Protein AF-A0A7C0WHV1-F1 (afdb_monomer)

Sequence (191 aa):
MVAGRAFPVQGGYAPAARPLSAQSLGLALTWLTLASSSVVFAEPAPYDALMIGLIALLPLLGLVTFSKGLILFLAAWLVIGATGLIAAGRSGMLDVSVRHTAITIFLSISAVLVAAFVRKNPERHTRIIVSGLLFASLLAVLTGAAGYFDMVPGANELFTKYGRMRGTFKDPNVFGPFIVPALLYCVHSMA

Foldseek 3Di:
DDDDDDDDPPPDPPPPPDPCDLVNVLLVLLLVLLLQVLQAPDPPGPNLVSLVVSLPRCVVVVLFAADPVLVVQLVVLVVVLVVQLVVLVVPVCNPVSNVVSVVSNSVSSSVSSLVRNCVSPVPVSVCSNLVSLLNNLVQQVVLLVCLLVVVDPCSVVCQHDPSAGNRSHPDNVCSVVSNVSNVVVVVVVVD

Solvent-accessible surface area (backbone atoms only — not comparable to full-atom values): 10331 Å² total; per-residue (Å²): 141,80,85,81,79,79,78,81,80,77,76,80,84,72,79,75,84,73,77,87,44,73,54,56,49,52,52,50,50,50,27,48,27,38,36,34,60,37,51,34,85,55,87,82,25,64,25,54,59,42,46,57,50,44,68,59,46,36,61,76,60,62,50,42,42,86,48,74,68,50,52,51,54,46,50,52,48,50,50,53,33,53,52,43,50,60,49,18,79,72,61,88,45,49,71,63,39,44,51,52,33,51,52,52,45,53,52,45,52,49,52,42,48,53,50,16,28,26,66,57,40,52,69,66,43,44,51,39,50,51,54,13,38,37,51,12,34,49,52,28,50,53,42,11,47,36,7,65,70,50,74,44,96,66,27,33,76,66,10,30,53,96,95,32,52,13,10,43,38,85,42,39,81,56,41,60,68,63,36,46,66,39,52,53,48,53,56,59,73,75,108

Mean predicted aligned error: 7.65 Å

Nearest PDB structures (foldseek):
  3fey-assembly1_A  TM=1.690E-01  e=5.749E+00  Homo sapiens
  4cqo-assembly2_A  TM=1.908E-01  e=9.773E+00  Homo sapiens

Secondary structure (DSSP, 8-state):
---------PPP---------HHHHHHHHHHHHHHTTT--SSSS-HHHHHHHHHHHHHHHTT-----HHHHHHHHHHHHHHHHHHHHHTTSS-HHHHHHHHHHHHHHHHHHHHHHHHHHHSHHHHHHHHHHHHHHHHHHHHHHHHHHHTT-STTHHHHHEETTEE-TTSS-HHHHHHHHHHHHHHHHHHH-

pLDDT: mean 89.52, std 12.62, range [45.69, 98.44]

Structure (mmCIF, N/CA/C/O backbone):
data_AF-A0A7C0WHV1-F1
#
_entry.id   AF-A0A7C0WHV1-F1
#
loop_
_atom_site.group_PDB
_atom_site.id
_atom_site.type_symbol
_atom_site.label_atom_id
_atom_site.label_alt_id
_atom_site.label_comp_id
_atom_site.label_asym_id
_atom_site.label_entity_id
_atom_site.label_seq_id
_atom_site.pdbx_PDB_ins_code
_atom_site.Cartn_x
_atom_site.Cartn_y
_atom_site.Cartn_z
_atom_site.occupancy
_atom_site.B_iso_or_equiv
_atom_site.auth_seq_id
_atom_site.auth_comp_id
_atom_site.auth_asym_id
_atom_site.auth_atom_id
_atom_site.pdbx_PDB_model_num
ATOM 1 N N . MET A 1 1 ? -69.569 -17.137 -14.339 1.00 45.97 1 MET A N 1
ATOM 2 C CA . MET A 1 1 ? -69.053 -15.752 -14.302 1.00 45.97 1 MET A CA 1
ATOM 3 C C . MET A 1 1 ? -68.126 -15.649 -13.092 1.00 45.97 1 MET A C 1
ATOM 5 O O . MET A 1 1 ? -68.608 -15.494 -11.982 1.00 45.97 1 MET A O 1
ATOM 9 N N . VAL A 1 2 ? -66.822 -15.886 -13.272 1.00 45.78 2 VAL A N 1
ATOM 10 C CA . VAL A 1 2 ? -65.816 -15.796 -12.195 1.00 45.78 2 VAL A CA 1
ATOM 11 C C . VAL A 1 2 ? -64.880 -14.656 -12.572 1.00 45.78 2 VAL A C 1
ATOM 13 O O . VAL A 1 2 ? -64.218 -14.714 -13.604 1.00 45.78 2 VAL A O 1
ATOM 16 N N . ALA A 1 3 ? -64.918 -13.584 -11.784 1.00 49.50 3 ALA A N 1
ATOM 17 C CA .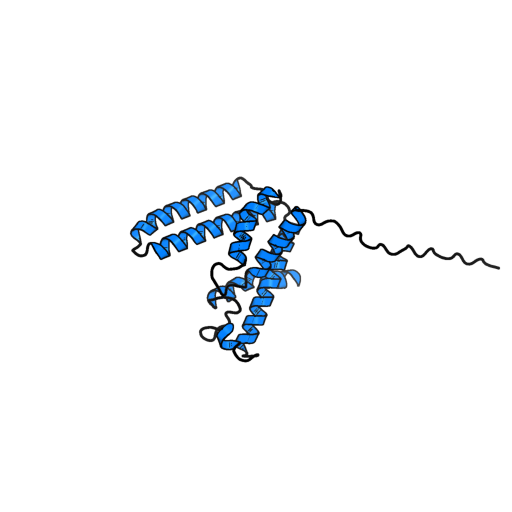 ALA A 1 3 ? -64.156 -12.367 -12.014 1.00 49.50 3 ALA A CA 1
ATOM 18 C C . ALA A 1 3 ? -62.656 -12.620 -11.788 1.00 49.50 3 ALA A C 1
ATOM 20 O O . ALA A 1 3 ? -62.244 -13.030 -10.702 1.00 49.50 3 ALA A O 1
ATOM 21 N N . GLY A 1 4 ? -61.845 -12.373 -12.818 1.00 45.69 4 GLY A N 1
ATOM 22 C CA . GLY A 1 4 ? -60.390 -12.432 -12.733 1.00 45.69 4 GLY A CA 1
ATOM 23 C C . GLY A 1 4 ? -59.854 -11.325 -11.828 1.00 45.69 4 GLY A C 1
ATOM 24 O O . GLY A 1 4 ? -60.035 -10.141 -12.109 1.00 45.69 4 GLY A O 1
ATOM 25 N N . ARG A 1 5 ? -59.182 -11.702 -10.737 1.00 55.84 5 ARG A N 1
ATOM 26 C CA . ARG A 1 5 ? -58.365 -10.772 -9.952 1.00 55.84 5 ARG A CA 1
ATOM 27 C C . ARG A 1 5 ? -57.040 -10.568 -10.680 1.00 55.84 5 ARG A C 1
ATOM 29 O O . ARG A 1 5 ? -56.215 -11.475 -10.725 1.00 55.84 5 ARG A O 1
ATOM 36 N N . ALA A 1 6 ? -56.852 -9.381 -11.248 1.00 58.97 6 ALA A N 1
ATOM 37 C CA . ALA A 1 6 ? -55.555 -8.942 -11.735 1.00 58.97 6 ALA A CA 1
ATOM 38 C C . ALA A 1 6 ? -54.599 -8.784 -10.542 1.00 58.97 6 ALA A C 1
ATOM 40 O O . ALA A 1 6 ? -54.890 -8.051 -9.595 1.00 58.97 6 ALA A O 1
ATOM 41 N N . PHE A 1 7 ? -53.472 -9.492 -10.576 1.00 52.00 7 PHE A N 1
ATOM 42 C CA . PHE A 1 7 ? -52.374 -9.276 -9.640 1.00 52.00 7 PHE A CA 1
ATOM 43 C C . PHE A 1 7 ? -51.716 -7.925 -9.957 1.00 52.00 7 PHE A C 1
ATOM 45 O O . PHE A 1 7 ? -51.363 -7.693 -11.116 1.00 52.00 7 PHE A O 1
ATOM 52 N N . PRO A 1 8 ? -51.534 -7.022 -8.978 1.00 54.06 8 PRO A N 1
ATOM 53 C CA . PRO A 1 8 ? -50.817 -5.783 -9.222 1.00 54.06 8 PRO A CA 1
ATOM 54 C C . PRO A 1 8 ? -49.338 -6.107 -9.451 1.00 54.06 8 PRO A C 1
ATOM 56 O O . PRO A 1 8 ? -48.652 -6.607 -8.560 1.00 54.06 8 PRO A O 1
ATOM 59 N N . VAL A 1 9 ? -48.848 -5.825 -10.657 1.00 58.88 9 VAL A N 1
ATOM 60 C CA . VAL A 1 9 ? -47.414 -5.806 -10.958 1.00 58.88 9 VAL A CA 1
ATOM 61 C C . VAL A 1 9 ? -46.815 -4.668 -10.134 1.00 58.88 9 VAL A C 1
ATOM 63 O O . VAL A 1 9 ? -47.040 -3.496 -10.432 1.00 58.88 9 VAL A O 1
ATOM 66 N N . GLN A 1 10 ? -46.113 -5.005 -9.048 1.00 54.41 10 GLN A N 1
ATOM 67 C CA . GLN A 1 10 ? -45.370 -4.020 -8.267 1.00 54.41 10 GLN A CA 1
ATOM 68 C C . GLN A 1 10 ? -44.331 -3.363 -9.180 1.00 54.41 10 GLN A C 1
ATOM 70 O O . GLN A 1 10 ? -43.495 -4.043 -9.775 1.00 54.41 10 GLN A O 1
ATOM 75 N N . GLY A 1 11 ? -44.438 -2.039 -9.317 1.00 54.00 11 GLY A N 1
ATOM 76 C CA . GLY A 1 11 ? -43.525 -1.223 -10.105 1.00 54.00 11 GLY A CA 1
ATOM 77 C C . GLY A 1 11 ? -42.075 -1.482 -9.708 1.00 54.00 11 GLY A C 1
ATOM 78 O O . GLY A 1 11 ? -41.758 -1.614 -8.525 1.00 54.00 11 GLY A O 1
ATOM 79 N N . GLY A 1 12 ? -41.212 -1.587 -10.719 1.00 50.38 12 GLY A N 1
ATOM 80 C CA . GLY A 1 12 ? -39.795 -1.870 -10.550 1.00 50.38 12 GLY A CA 1
ATOM 81 C C . GLY A 1 12 ? -39.156 -0.940 -9.524 1.00 50.38 12 GLY A C 1
ATOM 82 O O . GLY A 1 12 ? -39.252 0.283 -9.621 1.00 50.38 12 GLY A O 1
ATOM 83 N N . TYR A 1 13 ? -38.488 -1.538 -8.541 1.00 56.50 13 TYR A N 1
ATOM 84 C CA . TYR A 1 13 ? -37.637 -0.829 -7.598 1.00 56.50 13 TYR A CA 1
ATOM 85 C C . TYR A 1 13 ? -36.4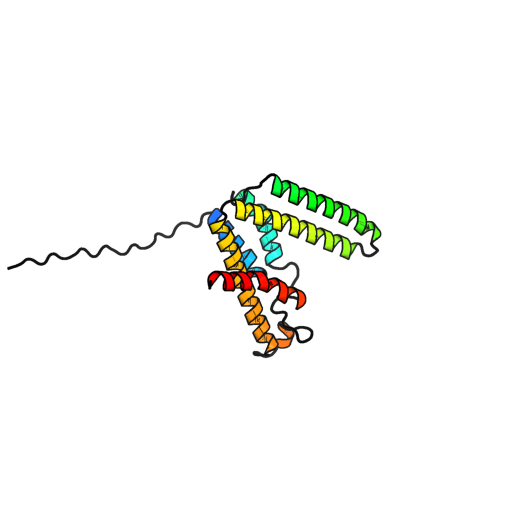28 -0.298 -8.380 1.00 56.50 13 TYR A C 1
ATOM 87 O O . TYR A 1 13 ? -35.423 -0.988 -8.532 1.00 56.50 13 TYR A O 1
ATOM 95 N N . ALA A 1 14 ? -36.530 0.904 -8.951 1.00 55.69 14 ALA A N 1
ATOM 96 C CA . ALA A 1 14 ? -35.363 1.592 -9.484 1.00 55.69 14 ALA A CA 1
ATOM 97 C C . ALA A 1 14 ? -34.460 1.932 -8.283 1.00 55.69 14 ALA A C 1
ATOM 99 O O . ALA A 1 14 ? -34.900 2.673 -7.397 1.00 55.69 14 ALA A O 1
ATOM 100 N N . PRO A 1 15 ? -33.239 1.376 -8.175 1.00 54.84 15 PRO A N 1
ATOM 101 C CA . PRO A 1 15 ? -32.367 1.691 -7.056 1.00 54.84 15 PRO A CA 1
ATOM 102 C C . PRO A 1 15 ? -32.042 3.184 -7.107 1.00 54.84 15 PRO A C 1
ATOM 104 O O . PRO A 1 15 ? -31.405 3.662 -8.044 1.00 54.84 15 PRO A O 1
ATOM 107 N N . ALA A 1 16 ? -32.506 3.932 -6.105 1.00 58.16 16 ALA A N 1
ATOM 108 C CA . ALA A 1 16 ? -32.175 5.340 -5.971 1.00 58.16 16 ALA A CA 1
ATOM 109 C C . ALA A 1 16 ? -30.649 5.484 -5.894 1.00 58.16 16 ALA A C 1
ATOM 111 O O . ALA A 1 16 ? -30.003 4.871 -5.037 1.00 58.16 16 ALA A O 1
ATOM 112 N N . ALA A 1 17 ? -30.070 6.277 -6.798 1.00 58.69 17 ALA A N 1
ATOM 113 C CA . ALA A 1 17 ? -28.647 6.578 -6.790 1.00 58.69 17 ALA A CA 1
ATOM 114 C C . ALA A 1 17 ? -28.289 7.225 -5.443 1.00 58.69 17 ALA A C 1
ATOM 116 O O . ALA A 1 17 ? -28.694 8.350 -5.149 1.00 58.69 17 ALA A O 1
ATOM 117 N N . ARG A 1 18 ? -27.566 6.495 -4.584 1.00 61.47 18 ARG A N 1
ATOM 118 C CA . ARG A 1 18 ? -27.058 7.060 -3.330 1.00 61.47 18 ARG A CA 1
ATOM 119 C C . ARG A 1 18 ? -25.984 8.096 -3.672 1.00 61.47 18 ARG A C 1
ATOM 121 O O . ARG A 1 18 ? -25.078 7.762 -4.437 1.00 61.47 18 ARG A O 1
ATOM 128 N N . PRO A 1 19 ? -26.040 9.316 -3.110 1.00 65.31 19 PRO A N 1
ATOM 129 C CA . PRO A 1 19 ? -24.987 10.298 -3.324 1.00 65.31 19 PRO A CA 1
ATOM 130 C C . PRO A 1 19 ? -23.644 9.741 -2.835 1.00 65.31 19 PRO A C 1
ATOM 132 O O . PRO A 1 19 ? -23.581 9.060 -1.806 1.00 65.31 19 PRO A O 1
ATOM 135 N N . LEU A 1 20 ? -22.572 10.023 -3.582 1.00 74.62 20 LEU A N 1
ATOM 136 C CA . LEU A 1 20 ? -21.209 9.650 -3.205 1.00 74.62 20 LEU A CA 1
ATOM 137 C C . LEU A 1 20 ? -20.851 10.349 -1.888 1.00 74.62 20 LEU A C 1
ATOM 139 O O . LEU A 1 20 ? -20.641 11.558 -1.845 1.00 74.62 20 LEU A O 1
ATOM 143 N N . SER A 1 21 ? -20.794 9.591 -0.794 1.00 89.81 21 SER A N 1
ATOM 144 C CA . SER A 1 21 ? -20.310 10.109 0.485 1.00 89.81 21 SER A CA 1
ATOM 145 C C . SER A 1 21 ? -18.784 10.203 0.473 1.00 89.81 21 SER A C 1
ATOM 147 O O . SER A 1 21 ? -18.115 9.389 -0.169 1.00 89.81 21 SER A O 1
ATOM 149 N N . ALA A 1 22 ? -18.208 11.134 1.236 1.00 90.62 22 ALA A N 1
ATOM 150 C CA . ALA A 1 22 ? -16.752 11.254 1.365 1.00 90.62 22 ALA A CA 1
ATOM 151 C C . ALA A 1 22 ? -16.093 9.926 1.799 1.00 90.62 22 ALA A C 1
ATOM 153 O O . ALA A 1 22 ? -15.035 9.551 1.302 1.00 90.62 22 ALA A O 1
ATOM 154 N N . GLN A 1 23 ? -16.776 9.150 2.647 1.00 91.75 23 GLN A N 1
ATOM 155 C CA . GLN A 1 23 ? -16.348 7.803 3.026 1.00 91.75 23 GLN A CA 1
ATOM 156 C C . GLN A 1 23 ? -16.364 6.826 1.846 1.00 91.75 23 GLN A C 1
ATOM 158 O O . GLN A 1 23 ? -15.423 6.056 1.691 1.00 91.75 23 GLN A O 1
ATOM 163 N N . SER A 1 24 ? -17.396 6.851 0.995 1.00 92.56 24 SER A N 1
ATOM 164 C CA . SER A 1 24 ? -17.443 5.998 -0.201 1.00 92.56 24 SER A CA 1
ATOM 165 C C . SER A 1 24 ? -16.297 6.298 -1.168 1.00 92.56 24 SER A C 1
ATOM 167 O O . SER A 1 24 ? -15.701 5.367 -1.706 1.00 92.56 24 SER A O 1
ATOM 169 N N . LEU A 1 25 ? -15.920 7.573 -1.296 1.00 94.50 25 LEU A N 1
ATOM 170 C CA . LEU A 1 25 ? -14.759 7.996 -2.071 1.00 94.50 25 LEU A CA 1
ATOM 171 C C . LEU A 1 25 ? -13.450 7.512 -1.433 1.00 94.50 25 LEU A C 1
ATOM 173 O O . LEU A 1 25 ? -12.602 6.979 -2.138 1.00 94.50 25 LEU A O 1
ATOM 177 N N . GLY A 1 26 ? -13.309 7.588 -0.105 1.00 94.94 26 GLY A N 1
ATOM 178 C CA . GLY A 1 26 ? -12.158 7.016 0.606 1.00 94.94 26 GLY A CA 1
ATOM 179 C C . GLY A 1 26 ? -12.007 5.503 0.396 1.00 94.94 26 GLY A C 1
ATOM 180 O O . GLY A 1 26 ? -10.897 5.011 0.192 1.00 94.94 26 GLY A O 1
ATOM 181 N N . LEU A 1 27 ? -13.116 4.758 0.371 1.00 96.69 27 LEU A N 1
ATOM 182 C CA . LEU A 1 27 ? -13.114 3.321 0.072 1.00 96.69 27 LEU A CA 1
ATOM 183 C C . LEU A 1 27 ? -12.753 3.032 -1.392 1.00 96.69 27 LEU A C 1
ATOM 185 O O . LEU A 1 27 ? -11.980 2.113 -1.655 1.00 96.69 27 LEU A O 1
ATOM 189 N N . ALA A 1 28 ? -13.281 3.820 -2.332 1.00 96.31 28 ALA A N 1
ATOM 190 C CA . ALA A 1 28 ? -12.970 3.692 -3.754 1.00 96.31 28 ALA A CA 1
ATOM 191 C C . ALA A 1 28 ? -11.497 4.014 -4.046 1.00 96.31 28 ALA A C 1
ATOM 193 O O . ALA A 1 28 ? -10.841 3.267 -4.766 1.00 96.31 28 ALA A O 1
ATOM 194 N N . LEU A 1 29 ? -10.956 5.070 -3.433 1.00 96.81 29 LEU A N 1
ATOM 195 C CA . LEU A 1 29 ? -9.534 5.402 -3.515 1.00 96.81 29 LEU A CA 1
ATOM 196 C C . LEU A 1 29 ? -8.672 4.306 -2.898 1.00 96.81 29 LEU A C 1
ATOM 198 O O . LEU A 1 29 ? -7.665 3.946 -3.487 1.00 96.81 29 LEU A O 1
ATOM 202 N N . THR A 1 30 ? -9.091 3.724 -1.770 1.00 97.38 30 THR A N 1
ATOM 203 C CA . THR A 1 30 ? -8.396 2.568 -1.185 1.00 97.38 30 THR A CA 1
ATOM 204 C C . THR A 1 30 ? -8.330 1.417 -2.179 1.00 97.38 30 THR A C 1
ATOM 206 O O . THR A 1 30 ? -7.248 0.911 -2.458 1.00 97.38 30 THR A O 1
ATOM 209 N N . TRP A 1 31 ? -9.466 1.042 -2.770 1.00 97.94 31 TRP A N 1
ATOM 210 C CA . TRP A 1 31 ? -9.497 0.010 -3.803 1.00 97.94 31 TRP A CA 1
ATOM 211 C C . TRP A 1 31 ? -8.569 0.346 -4.977 1.00 97.94 31 TRP A C 1
ATOM 213 O O . TRP A 1 31 ? -7.774 -0.501 -5.372 1.00 97.94 31 TRP A O 1
ATOM 223 N N . LEU A 1 32 ? -8.621 1.581 -5.486 1.00 97.38 32 LEU A N 1
ATOM 224 C CA . LEU A 1 32 ? -7.794 2.044 -6.602 1.00 97.38 32 LEU A CA 1
ATOM 225 C C . LEU A 1 32 ? -6.297 1.977 -6.275 1.00 97.38 32 LEU A C 1
ATOM 227 O O . LEU A 1 32 ? -5.516 1.510 -7.102 1.00 97.38 32 LEU A O 1
ATOM 231 N N . THR A 1 33 ? -5.898 2.375 -5.064 1.00 97.00 33 THR A N 1
ATOM 232 C CA . THR A 1 33 ? -4.516 2.247 -4.588 1.00 97.00 33 THR A CA 1
ATOM 233 C C . THR A 1 33 ? -4.056 0.801 -4.684 1.00 97.00 33 THR A C 1
ATOM 235 O O . THR A 1 33 ? -3.045 0.529 -5.328 1.00 97.00 33 THR A O 1
ATOM 238 N N . LEU A 1 34 ? -4.821 -0.145 -4.130 1.00 96.56 34 LEU A N 1
ATOM 239 C CA . LEU A 1 34 ? -4.464 -1.564 -4.184 1.00 96.56 34 LEU A CA 1
ATOM 240 C C . LEU A 1 34 ? -4.517 -2.123 -5.613 1.00 96.56 34 LEU A C 1
ATOM 242 O O . LEU A 1 34 ? -3.630 -2.883 -5.989 1.00 96.56 34 LEU A O 1
ATOM 246 N N . ALA A 1 35 ? -5.486 -1.713 -6.431 1.00 95.81 35 ALA A N 1
ATOM 247 C CA . ALA A 1 35 ? -5.608 -2.128 -7.829 1.00 95.81 35 ALA A CA 1
ATOM 248 C C . ALA A 1 35 ? -4.421 -1.657 -8.690 1.00 95.81 35 ALA A C 1
ATOM 250 O O . ALA A 1 35 ? -4.010 -2.349 -9.618 1.00 95.81 35 ALA A O 1
ATOM 251 N N . SER A 1 36 ? -3.842 -0.500 -8.357 1.00 95.12 36 SER A N 1
ATOM 252 C CA . SER A 1 36 ? -2.671 0.068 -9.035 1.00 95.12 36 SER A CA 1
ATOM 253 C C . SER A 1 36 ? -1.325 -0.495 -8.558 1.00 95.12 36 SER A C 1
ATOM 255 O O . SER A 1 36 ? -0.295 -0.183 -9.152 1.00 95.12 36 SER A O 1
ATOM 257 N N . SER A 1 37 ? -1.313 -1.336 -7.514 1.00 92.81 37 SER A N 1
ATOM 258 C CA . SER A 1 37 ? -0.082 -1.817 -6.860 1.00 92.81 37 SER A CA 1
ATOM 259 C C . SER A 1 37 ? 0.829 -2.675 -7.740 1.00 92.81 37 SER A C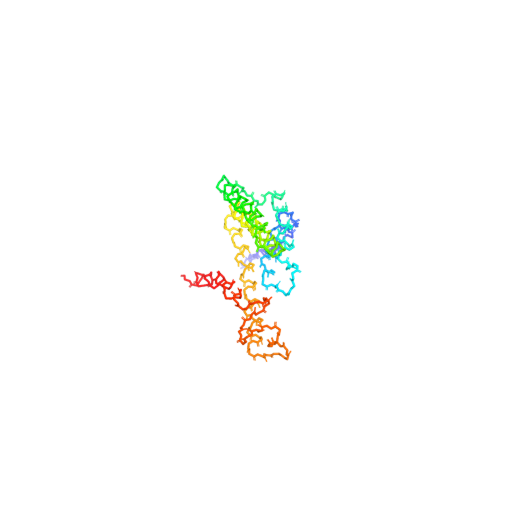 1
ATOM 261 O O . SER A 1 37 ? 2.011 -2.811 -7.434 1.00 92.81 37 SER A O 1
ATOM 263 N N . SER A 1 38 ? 0.320 -3.215 -8.851 1.00 90.62 38 SER A N 1
ATOM 264 C CA . SER A 1 38 ? 1.144 -3.936 -9.821 1.00 90.62 38 SER A CA 1
ATOM 265 C C . SER A 1 38 ? 1.850 -3.028 -10.827 1.00 90.62 38 SER A C 1
ATOM 267 O O . SER A 1 38 ? 2.817 -3.458 -11.451 1.00 90.62 38 SER A O 1
ATOM 269 N N . VAL A 1 39 ? 1.418 -1.777 -10.999 1.00 89.12 39 VAL A N 1
ATOM 270 C CA . VAL A 1 39 ? 1.931 -0.873 -12.039 1.00 89.12 39 VAL A CA 1
ATOM 271 C C . VAL A 1 39 ? 3.175 -0.137 -11.535 1.00 89.12 39 VAL A C 1
ATOM 273 O O . VAL A 1 39 ? 3.087 0.969 -11.013 1.00 89.12 39 VAL A O 1
ATOM 276 N N . VAL A 1 40 ? 4.355 -0.740 -11.701 1.00 85.88 40 VAL A N 1
ATOM 277 C CA . VAL A 1 40 ? 5.632 -0.225 -11.168 1.00 85.88 40 VAL A CA 1
ATOM 278 C C . VAL A 1 40 ? 6.661 -0.076 -12.295 1.00 85.88 40 VAL A C 1
ATOM 280 O O . VAL A 1 40 ? 7.732 -0.679 -12.280 1.00 85.88 40 VAL A O 1
ATOM 283 N N . PHE A 1 41 ? 6.341 0.731 -13.309 1.00 75.19 41 PHE A N 1
ATOM 284 C CA . PHE A 1 41 ? 7.275 1.044 -14.402 1.00 75.19 41 PHE A CA 1
ATOM 285 C C . PHE A 1 41 ? 8.222 2.200 -14.061 1.00 75.19 41 PHE A C 1
ATOM 287 O O . PHE A 1 41 ? 9.414 2.139 -14.360 1.00 75.19 41 PHE A O 1
ATOM 294 N N . ALA A 1 42 ? 7.699 3.229 -13.396 1.00 72.88 42 ALA A N 1
ATOM 295 C CA . ALA A 1 42 ? 8.423 4.425 -12.987 1.00 72.88 42 ALA A CA 1
ATOM 296 C C . ALA A 1 42 ? 8.277 4.640 -11.475 1.00 72.88 42 ALA A C 1
ATOM 298 O O . ALA A 1 42 ? 7.295 4.207 -10.878 1.00 72.88 42 ALA A O 1
ATOM 299 N N . GLU A 1 43 ? 9.278 5.275 -10.866 1.00 76.44 43 GLU A N 1
ATOM 300 C CA . GLU A 1 43 ? 9.227 5.699 -9.463 1.00 76.44 43 GLU A CA 1
ATOM 301 C C . GLU A 1 43 ? 9.053 7.224 -9.404 1.00 76.44 43 GLU A C 1
ATOM 303 O O . GLU A 1 43 ? 9.780 7.921 -10.118 1.00 76.44 43 GLU A O 1
ATOM 308 N N . PRO A 1 44 ? 8.136 7.748 -8.568 1.00 76.94 44 PRO A N 1
ATOM 309 C CA . PRO A 1 44 ? 7.225 7.017 -7.675 1.00 76.94 44 PRO A CA 1
ATOM 310 C C . PRO A 1 44 ? 6.102 6.294 -8.438 1.00 76.94 44 PRO A C 1
ATOM 312 O O . PRO A 1 44 ? 5.590 6.805 -9.437 1.00 76.94 44 PRO A O 1
ATOM 315 N N . ALA A 1 45 ? 5.720 5.102 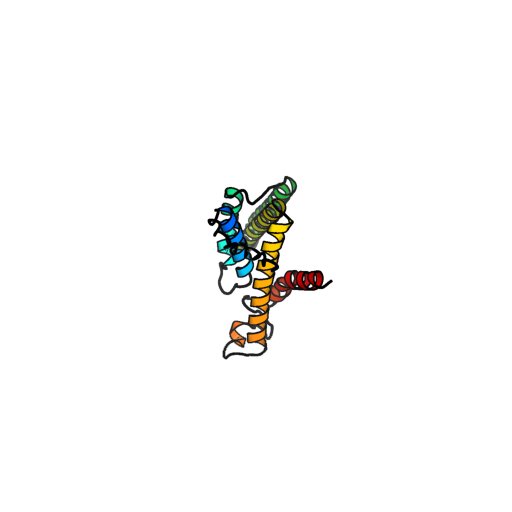-7.974 1.00 87.19 45 ALA A N 1
ATOM 316 C CA . ALA A 1 45 ? 4.639 4.346 -8.595 1.00 87.19 45 ALA A CA 1
ATOM 317 C C . ALA A 1 45 ? 3.280 5.011 -8.297 1.00 87.19 45 ALA A C 1
ATOM 319 O O . ALA A 1 45 ? 3.137 5.693 -7.275 1.00 87.19 45 ALA A O 1
ATOM 320 N N . PRO A 1 46 ? 2.239 4.782 -9.122 1.00 91.38 46 PRO A N 1
ATOM 321 C CA . PRO A 1 46 ? 0.886 5.264 -8.837 1.00 91.38 46 PRO A CA 1
ATOM 322 C C . PRO A 1 46 ? 0.402 4.867 -7.435 1.00 91.38 46 PRO A C 1
ATOM 324 O O . PRO A 1 46 ? -0.192 5.679 -6.727 1.00 91.38 46 PRO A O 1
ATOM 327 N N . TYR A 1 47 ? 0.735 3.645 -7.009 1.00 92.81 47 TYR A N 1
ATOM 328 C CA . TYR A 1 47 ? 0.468 3.148 -5.663 1.00 92.81 47 TYR A CA 1
ATOM 329 C C . TYR A 1 47 ? 1.075 4.032 -4.567 1.00 92.81 47 TYR A C 1
ATOM 331 O O . TYR A 1 47 ? 0.385 4.337 -3.596 1.00 92.81 47 TYR A O 1
ATOM 339 N N . ASP A 1 48 ? 2.324 4.480 -4.722 1.00 92.44 48 ASP A N 1
ATOM 340 C CA . ASP A 1 48 ? 3.021 5.263 -3.696 1.00 92.44 48 ASP A CA 1
ATOM 341 C C . ASP A 1 48 ? 2.334 6.616 -3.488 1.00 92.44 48 ASP A C 1
ATOM 343 O O . ASP A 1 48 ? 2.015 6.996 -2.361 1.00 92.44 48 ASP A O 1
ATOM 347 N N . ALA A 1 49 ? 2.036 7.316 -4.588 1.00 92.69 49 ALA A N 1
ATOM 348 C CA . ALA A 1 49 ? 1.361 8.610 -4.550 1.00 92.69 49 ALA A CA 1
ATOM 349 C C . ALA A 1 49 ? -0.038 8.503 -3.924 1.00 92.69 49 ALA A C 1
ATOM 351 O O . ALA A 1 49 ? -0.407 9.304 -3.059 1.00 92.69 49 ALA A O 1
ATOM 352 N N . LEU A 1 50 ? -0.808 7.485 -4.321 1.00 95.56 50 LEU A N 1
ATOM 353 C CA . LEU A 1 50 ? -2.137 7.260 -3.766 1.00 95.56 50 LEU A CA 1
ATOM 354 C C . LEU A 1 50 ? -2.074 6.860 -2.286 1.00 95.56 50 LEU A C 1
ATOM 356 O O . LEU A 1 50 ? -2.877 7.350 -1.494 1.00 95.56 50 LEU A O 1
ATOM 360 N N . MET A 1 51 ? -1.120 6.017 -1.885 1.00 96.62 51 MET A N 1
ATOM 361 C CA . MET A 1 51 ? -0.948 5.604 -0.491 1.00 96.62 51 MET A CA 1
ATOM 362 C C . MET A 1 51 ? -0.575 6.788 0.408 1.00 96.62 51 MET A C 1
ATOM 364 O O . MET A 1 51 ? -1.156 6.929 1.482 1.00 96.62 51 MET A O 1
ATOM 368 N N . ILE A 1 52 ? 0.307 7.690 -0.041 1.00 95.69 52 ILE A N 1
ATOM 369 C CA . ILE A 1 52 ? 0.598 8.946 0.676 1.00 95.69 52 ILE A CA 1
ATOM 370 C C . ILE A 1 52 ? -0.689 9.753 0.892 1.00 95.69 52 ILE A C 1
ATOM 372 O O . ILE A 1 52 ? -0.953 10.213 2.005 1.00 95.69 52 ILE A O 1
ATOM 376 N N . GLY A 1 53 ? -1.530 9.867 -0.140 1.00 96.06 53 GLY A N 1
ATOM 377 C CA . GLY A 1 53 ? -2.844 10.499 -0.022 1.00 96.06 53 GLY A CA 1
ATOM 378 C C . GLY A 1 53 ? -3.745 9.809 1.009 1.00 96.06 53 GLY A C 1
ATOM 379 O O . GLY A 1 53 ? -4.363 10.478 1.838 1.00 96.06 53 GLY A O 1
ATOM 380 N N . LEU A 1 54 ? -3.789 8.473 1.014 1.00 97.31 54 LEU A N 1
ATOM 381 C CA . LEU A 1 54 ? -4.593 7.694 1.962 1.00 97.31 54 LEU A CA 1
ATOM 382 C C . LEU A 1 54 ? -4.116 7.814 3.412 1.00 97.31 54 LEU A C 1
ATOM 384 O O . LEU A 1 54 ? -4.963 7.814 4.310 1.00 97.31 54 LEU A O 1
ATOM 388 N N . ILE A 1 55 ? -2.804 7.942 3.648 1.00 97.25 55 ILE A N 1
ATOM 389 C CA . ILE A 1 55 ? -2.232 8.148 4.989 1.00 97.25 55 ILE A CA 1
ATOM 390 C C . ILE A 1 55 ? -2.858 9.379 5.652 1.00 97.25 55 ILE A C 1
ATOM 392 O O . ILE A 1 55 ? -3.201 9.324 6.832 1.00 97.25 55 ILE A O 1
ATOM 396 N N . ALA A 1 56 ? -3.067 10.460 4.897 1.00 95.44 56 ALA A N 1
ATOM 397 C CA . ALA A 1 56 ? -3.758 11.646 5.393 1.00 95.44 56 ALA A CA 1
ATOM 398 C C . ALA A 1 56 ? -5.288 11.485 5.364 1.00 95.44 56 ALA A C 1
ATOM 400 O O . ALA A 1 56 ? -5.975 11.825 6.326 1.00 95.44 56 ALA A O 1
ATOM 401 N N . LEU A 1 57 ? -5.839 10.955 4.270 1.00 96.69 57 LEU A N 1
ATOM 402 C CA . LEU A 1 57 ? -7.276 10.982 4.003 1.00 96.69 57 LEU A CA 1
ATOM 403 C C . LEU A 1 57 ? -8.085 10.029 4.896 1.00 96.69 57 LEU A C 1
ATOM 405 O O . LEU A 1 57 ? -9.128 10.418 5.421 1.00 96.69 57 LEU A O 1
ATOM 409 N N . LEU A 1 58 ? -7.651 8.778 5.077 1.00 97.12 58 LEU A N 1
ATOM 410 C CA . LEU A 1 58 ? -8.461 7.774 5.781 1.00 97.12 58 LEU A CA 1
ATOM 411 C C . LEU A 1 58 ? -8.697 8.102 7.270 1.00 97.12 58 LEU A C 1
ATOM 413 O O . LEU A 1 58 ? -9.830 7.903 7.729 1.00 97.12 58 LEU A O 1
ATOM 417 N N . PRO A 1 59 ? -7.711 8.632 8.027 1.00 96.62 59 PRO A N 1
ATOM 418 C CA . PRO A 1 59 ? -7.949 9.162 9.368 1.00 96.62 59 PRO A CA 1
ATOM 419 C C . PRO A 1 59 ? -8.968 10.301 9.399 1.00 96.62 59 PRO A C 1
ATOM 421 O O . PRO A 1 59 ? -9.881 10.266 10.224 1.00 96.62 59 PRO A O 1
ATOM 424 N N . LEU A 1 60 ? -8.867 11.260 8.473 1.00 96.25 60 LEU A N 1
ATOM 425 C CA . LEU A 1 60 ? -9.776 12.41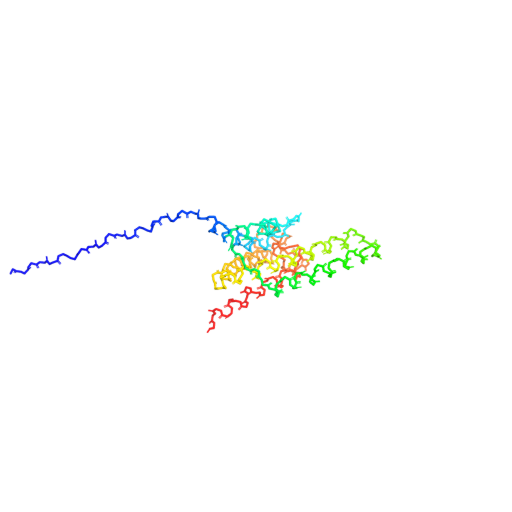1 8.395 1.00 96.25 60 LEU A CA 1
ATOM 426 C C . LEU A 1 60 ? -11.222 11.992 8.099 1.00 96.25 60 LEU A C 1
ATOM 428 O O . LEU A 1 60 ? -12.164 12.577 8.626 1.00 96.25 60 LEU A O 1
ATOM 432 N N . LEU A 1 61 ? -11.408 10.940 7.299 1.00 95.31 61 LEU A N 1
ATOM 433 C CA . LEU A 1 61 ? -12.725 10.377 6.988 1.00 95.31 61 LEU A CA 1
ATOM 434 C C . LEU A 1 61 ? -13.286 9.460 8.092 1.00 95.31 61 LEU A C 1
ATOM 436 O O . LEU A 1 61 ? -14.400 8.944 7.954 1.00 95.31 61 LEU A O 1
ATOM 440 N N . GLY A 1 62 ? -12.528 9.214 9.167 1.00 95.12 62 GLY A N 1
ATOM 441 C CA . GLY A 1 62 ? -12.917 8.310 10.253 1.00 95.12 62 GLY A CA 1
ATOM 442 C C . GLY A 1 62 ? -12.956 6.830 9.848 1.00 95.12 62 GLY A C 1
ATOM 443 O O . GLY A 1 62 ? -13.622 6.027 10.512 1.00 95.12 62 GLY A O 1
ATOM 444 N N . LEU A 1 63 ? -12.257 6.463 8.766 1.00 96.25 63 LEU A N 1
ATOM 445 C CA . LEU A 1 63 ? -12.227 5.109 8.194 1.00 96.25 63 LEU A CA 1
ATOM 446 C C . LEU A 1 63 ? -11.188 4.189 8.848 1.00 96.25 63 LEU A C 1
ATOM 448 O O . LEU A 1 63 ? -11.095 3.018 8.489 1.00 96.25 63 LEU A O 1
ATOM 452 N N . VAL A 1 64 ? -10.436 4.687 9.828 1.00 97.56 64 VAL A N 1
ATOM 453 C CA . VAL A 1 64 ? -9.418 3.923 10.558 1.00 97.56 64 VAL A CA 1
ATOM 454 C C . VAL A 1 64 ? -9.701 3.926 12.054 1.00 97.56 64 VAL A C 1
ATOM 456 O O . VAL A 1 64 ? -10.391 4.795 12.590 1.00 97.56 64 VAL A O 1
ATOM 459 N N . THR A 1 65 ? -9.182 2.930 12.760 1.00 97.44 65 THR A N 1
ATOM 460 C CA . THR A 1 65 ? -9.185 2.896 14.224 1.00 97.44 65 THR A CA 1
ATOM 461 C C . THR A 1 65 ? -7.832 2.415 14.709 1.00 97.44 65 THR A C 1
ATOM 463 O O . THR A 1 65 ? -7.459 1.264 14.497 1.00 97.44 65 THR A O 1
ATOM 466 N N . PHE A 1 66 ? -7.098 3.301 15.376 1.00 96.94 66 PHE A N 1
ATOM 467 C CA . PHE A 1 66 ? -5.800 2.972 15.948 1.00 96.94 66 PHE A CA 1
ATOM 468 C C . PHE A 1 66 ? -5.967 2.232 17.277 1.00 96.94 66 PHE A C 1
ATOM 470 O O . PHE A 1 66 ? -6.877 2.504 18.060 1.00 96.94 66 PHE A O 1
ATOM 477 N N . SER A 1 67 ? -5.081 1.273 17.530 1.00 96.88 67 SER A N 1
ATOM 478 C CA . SER A 1 67 ? -4.979 0.568 18.807 1.00 96.88 67 SER A CA 1
ATOM 479 C C . SER A 1 67 ? -3.607 0.822 19.424 1.00 96.88 67 SER A C 1
ATOM 481 O O . SER A 1 67 ? -2.658 1.157 18.715 1.00 96.88 67 SER A O 1
ATOM 483 N N . LYS A 1 68 ? -3.476 0.605 20.739 1.00 97.56 68 LYS A N 1
ATOM 484 C CA . LYS A 1 68 ? -2.177 0.701 21.426 1.00 97.56 68 LYS A CA 1
ATOM 485 C C . LYS A 1 68 ? -1.119 -0.197 20.774 1.00 97.56 68 LYS A C 1
ATOM 487 O O . LYS A 1 68 ? 0.016 0.228 20.616 1.00 97.56 68 LYS A O 1
ATOM 492 N N . GLY A 1 69 ? -1.510 -1.400 20.343 1.00 98.00 69 GLY A N 1
ATOM 493 C CA . GLY A 1 69 ? -0.616 -2.328 19.647 1.00 98.00 69 GLY A CA 1
ATOM 494 C C . GLY A 1 69 ? -0.116 -1.787 18.305 1.00 98.00 69 GLY A C 1
ATOM 495 O O . GLY A 1 69 ? 1.071 -1.887 18.021 1.00 98.00 69 GLY A O 1
ATOM 496 N N . LEU A 1 70 ? -0.986 -1.148 17.514 1.00 97.38 70 LEU A N 1
ATOM 497 C CA . LEU A 1 70 ? -0.588 -0.530 16.241 1.00 97.38 70 LEU A CA 1
ATOM 498 C C . LEU A 1 70 ? 0.346 0.666 16.443 1.00 97.38 70 LEU A C 1
ATOM 500 O O . LEU A 1 70 ? 1.303 0.830 15.693 1.00 97.38 70 LEU A O 1
ATOM 504 N N . ILE A 1 71 ? 0.092 1.475 17.473 1.00 97.50 71 ILE A N 1
ATOM 505 C CA . ILE A 1 71 ? 0.959 2.605 17.827 1.00 97.50 71 ILE A CA 1
ATOM 506 C C . ILE A 1 71 ? 2.328 2.099 18.296 1.00 97.50 71 ILE A C 1
ATOM 508 O O . ILE A 1 71 ? 3.346 2.637 17.874 1.00 97.50 71 ILE A O 1
ATOM 512 N N . LEU A 1 72 ? 2.366 1.043 19.116 1.00 98.12 72 LEU A N 1
ATOM 513 C CA . LEU A 1 72 ? 3.619 0.439 19.573 1.00 98.12 72 LEU A CA 1
ATOM 514 C C . LEU A 1 72 ? 4.414 -0.173 18.413 1.00 98.12 72 LEU A C 1
ATOM 516 O O . LEU A 1 72 ? 5.624 0.015 18.339 1.00 98.12 72 LEU A O 1
ATOM 520 N N . PHE A 1 73 ? 3.736 -0.855 17.487 1.00 97.25 73 PHE A N 1
ATOM 521 C CA . PHE A 1 73 ? 4.353 -1.380 16.270 1.00 97.25 73 PHE A CA 1
ATOM 522 C C . PHE A 1 73 ? 4.955 -0.257 15.417 1.00 97.25 73 PHE A C 1
ATOM 524 O O . PHE A 1 73 ? 6.108 -0.361 15.005 1.00 97.25 73 PHE A O 1
ATOM 531 N N . LEU A 1 74 ? 4.217 0.842 15.208 1.00 98.06 74 LEU A N 1
ATOM 532 C CA . LEU A 1 74 ? 4.743 2.007 14.495 1.00 98.06 74 LEU A CA 1
ATOM 533 C C . LEU A 1 74 ? 5.963 2.590 15.211 1.00 98.06 74 LEU A C 1
ATOM 535 O O . LEU A 1 74 ? 6.985 2.830 14.580 1.00 98.06 74 LEU A O 1
ATOM 539 N N . ALA A 1 75 ? 5.873 2.788 16.527 1.00 98.25 75 ALA A N 1
ATOM 540 C CA . ALA A 1 75 ? 6.962 3.337 17.325 1.00 98.25 75 ALA A CA 1
ATOM 541 C C . ALA A 1 75 ? 8.228 2.472 17.233 1.00 98.25 75 ALA A C 1
ATOM 543 O O . ALA A 1 75 ? 9.314 3.011 17.035 1.00 98.25 75 ALA A O 1
ATOM 544 N N . ALA A 1 76 ? 8.095 1.143 17.298 1.00 98.19 76 ALA A N 1
ATOM 545 C CA . ALA A 1 76 ? 9.217 0.223 17.131 1.00 98.19 76 ALA A CA 1
ATOM 546 C C . ALA A 1 76 ? 9.887 0.385 15.756 1.00 98.19 76 ALA A C 1
ATOM 548 O O . ALA A 1 76 ? 11.108 0.517 15.679 1.00 98.19 76 ALA A O 1
ATOM 549 N N . TRP A 1 77 ? 9.101 0.461 14.679 1.00 98.12 77 TRP A N 1
ATOM 550 C CA . TRP A 1 77 ? 9.635 0.704 13.337 1.00 98.12 77 TRP A CA 1
ATOM 551 C C . TRP A 1 77 ? 10.270 2.084 13.174 1.00 98.12 77 TRP A C 1
ATOM 553 O O . TRP A 1 77 ? 11.277 2.202 12.483 1.00 98.12 77 TRP A O 1
ATOM 563 N N . LEU A 1 78 ? 9.739 3.120 13.825 1.00 97.81 78 LEU A N 1
ATOM 564 C CA . LEU A 1 78 ? 10.350 4.451 13.818 1.00 97.81 78 LEU A CA 1
ATOM 565 C C . LEU A 1 78 ? 11.684 4.470 14.571 1.00 97.81 78 LEU A C 1
ATOM 567 O O . LEU A 1 78 ? 12.617 5.126 14.116 1.00 97.81 78 LEU A O 1
ATOM 571 N N . VAL A 1 79 ? 11.811 3.717 15.668 1.00 98.19 79 VAL A N 1
ATOM 572 C CA . VAL A 1 79 ? 13.094 3.534 16.364 1.00 98.19 79 VAL A CA 1
ATOM 573 C C . VAL A 1 79 ? 14.096 2.816 15.458 1.00 98.19 79 VAL A C 1
ATOM 575 O O . VAL A 1 79 ? 15.221 3.288 15.321 1.00 98.19 79 VAL A O 1
ATOM 578 N N . ILE A 1 80 ? 13.686 1.736 14.784 1.00 97.19 80 ILE A N 1
ATOM 579 C CA . ILE A 1 80 ? 14.529 1.023 13.806 1.00 97.19 80 ILE A CA 1
ATOM 580 C C . ILE A 1 80 ? 14.921 1.945 12.639 1.00 97.19 80 ILE A C 1
ATOM 582 O O . ILE A 1 80 ? 16.068 1.951 12.203 1.00 97.19 80 ILE A O 1
ATOM 586 N N . GLY A 1 81 ? 13.991 2.760 12.140 1.00 96.69 81 GLY A N 1
ATOM 587 C CA . GLY A 1 81 ? 14.268 3.743 11.095 1.00 96.69 81 GLY A CA 1
ATOM 588 C C . GLY A 1 81 ? 15.268 4.805 11.556 1.00 96.69 81 GLY A C 1
ATOM 589 O O . GLY A 1 81 ? 16.209 5.123 10.834 1.00 96.69 81 GLY A O 1
ATOM 590 N N . ALA A 1 82 ? 15.126 5.311 12.781 1.00 96.62 82 ALA A N 1
ATOM 591 C CA . ALA A 1 82 ? 16.053 6.281 13.355 1.00 96.62 82 ALA A CA 1
ATOM 592 C C . ALA A 1 82 ? 17.465 5.699 13.522 1.00 96.62 82 ALA A C 1
ATOM 594 O O . ALA A 1 82 ? 18.443 6.347 13.143 1.00 96.62 82 ALA A O 1
ATOM 595 N N . THR A 1 83 ? 17.594 4.465 14.021 1.00 95.81 83 THR A N 1
ATOM 596 C CA . THR A 1 83 ? 18.902 3.793 14.106 1.00 95.81 83 THR A CA 1
ATOM 597 C C . THR A 1 83 ? 19.479 3.498 12.721 1.00 95.81 83 THR A C 1
ATOM 599 O O . THR A 1 83 ? 20.685 3.653 12.527 1.00 95.81 83 THR A O 1
ATOM 602 N N . GLY A 1 84 ? 18.634 3.179 11.736 1.00 94.81 84 GLY A N 1
ATOM 603 C CA . GLY A 1 84 ? 19.014 3.046 10.328 1.00 94.81 84 GLY A CA 1
ATOM 604 C C . GLY A 1 84 ? 19.593 4.335 9.735 1.00 94.81 84 GLY A C 1
ATOM 605 O O . GLY A 1 84 ? 20.635 4.292 9.083 1.00 94.81 84 GLY A O 1
ATOM 606 N N . LEU A 1 85 ? 18.994 5.496 10.024 1.00 94.75 85 LEU A N 1
ATOM 607 C CA . LEU A 1 85 ? 19.518 6.798 9.586 1.00 94.75 85 LEU A CA 1
ATOM 608 C C . LEU A 1 85 ? 20.863 7.136 10.243 1.00 94.75 85 LEU A C 1
ATOM 610 O O . LEU A 1 85 ? 21.755 7.665 9.580 1.00 94.75 85 LEU A O 1
ATOM 614 N N . ILE A 1 86 ? 21.045 6.794 11.521 1.00 94.56 86 ILE A N 1
ATOM 615 C CA . ILE A 1 86 ? 22.337 6.957 12.206 1.00 94.56 86 ILE A CA 1
ATOM 616 C C . ILE A 1 86 ? 23.400 6.061 11.551 1.00 94.56 86 ILE A C 1
ATOM 618 O O . ILE A 1 86 ? 24.507 6.520 11.259 1.00 94.56 86 ILE A O 1
ATOM 622 N N . ALA A 1 87 ? 23.060 4.801 11.266 1.00 93.38 87 ALA A N 1
ATOM 623 C CA . ALA A 1 87 ? 23.950 3.855 10.595 1.00 93.38 87 ALA A CA 1
ATOM 624 C C . ALA A 1 87 ? 24.279 4.276 9.151 1.00 93.38 87 ALA A C 1
ATOM 626 O O . ALA A 1 87 ? 25.412 4.092 8.702 1.00 93.38 87 ALA A O 1
ATOM 627 N N . ALA A 1 88 ? 23.336 4.909 8.442 1.00 93.44 88 ALA A N 1
ATOM 628 C CA . ALA A 1 88 ? 23.540 5.417 7.086 1.00 93.44 88 ALA A CA 1
ATOM 629 C C . ALA A 1 88 ? 24.719 6.399 7.005 1.00 93.44 88 ALA A C 1
ATOM 631 O O . ALA A 1 88 ? 25.482 6.353 6.037 1.00 93.44 88 ALA A O 1
ATOM 632 N N . GLY A 1 89 ? 24.945 7.200 8.054 1.00 89.88 89 GLY A N 1
ATOM 633 C CA . GLY A 1 89 ? 26.100 8.098 8.162 1.00 89.88 89 GLY A CA 1
ATOM 634 C C . GLY A 1 89 ? 27.463 7.390 8.180 1.00 89.88 89 GLY A C 1
ATOM 635 O O . GLY A 1 89 ? 28.488 8.036 7.981 1.00 89.88 89 GLY A O 1
ATOM 636 N N . ARG A 1 90 ? 27.498 6.067 8.393 1.00 91.38 90 ARG A N 1
ATOM 637 C CA . ARG A 1 90 ? 28.715 5.233 8.390 1.00 91.38 90 ARG A CA 1
ATOM 638 C C . ARG A 1 90 ? 28.802 4.266 7.206 1.00 91.38 90 ARG A C 1
ATOM 640 O O . ARG A 1 90 ? 29.768 3.521 7.113 1.00 91.38 90 ARG A O 1
ATOM 647 N N . SER A 1 91 ? 27.821 4.277 6.305 1.00 90.38 91 SER A N 1
ATOM 648 C CA . SER A 1 91 ? 27.688 3.284 5.226 1.00 90.38 91 SER A CA 1
ATOM 649 C C . SER A 1 91 ? 28.636 3.479 4.035 1.00 90.38 91 SER A C 1
ATOM 651 O O . SER A 1 91 ? 28.820 2.555 3.251 1.00 90.38 91 SER A O 1
ATOM 653 N N . GLY A 1 92 ? 29.183 4.684 3.838 1.00 86.81 92 GLY A N 1
ATOM 654 C CA . GLY A 1 92 ? 29.921 5.054 2.620 1.00 86.81 92 GLY A CA 1
ATOM 655 C C . GLY A 1 92 ? 29.040 5.303 1.381 1.00 86.81 92 GLY A C 1
ATOM 656 O O . GLY A 1 92 ? 29.526 5.870 0.409 1.00 86.81 92 GLY A O 1
ATOM 657 N N . MET A 1 93 ? 27.747 4.956 1.428 1.00 91.94 93 MET A N 1
ATOM 658 C CA . MET A 1 93 ? 26.743 5.193 0.376 1.00 91.94 93 MET A CA 1
ATOM 659 C C . MET A 1 93 ? 25.498 5.832 0.998 1.00 91.94 93 MET A C 1
ATOM 661 O O . MET A 1 93 ? 24.476 5.180 1.250 1.00 91.94 93 MET A O 1
ATOM 665 N N . LEU A 1 94 ? 25.627 7.115 1.339 1.00 92.44 94 LEU A N 1
ATOM 666 C CA . LEU A 1 94 ? 24.634 7.835 2.137 1.00 92.44 94 LEU A CA 1
ATOM 667 C C . LEU A 1 94 ? 23.289 7.962 1.411 1.00 92.44 94 LEU A C 1
ATOM 669 O O . LEU A 1 94 ? 22.246 7.758 2.024 1.00 92.44 94 LEU A O 1
ATOM 673 N N . ASP A 1 95 ? 23.306 8.232 0.109 1.00 91.75 95 ASP A N 1
ATOM 674 C CA . ASP A 1 95 ? 22.114 8.366 -0.731 1.00 91.75 95 ASP A CA 1
ATOM 675 C C . ASP A 1 95 ? 21.271 7.079 -0.761 1.00 91.75 95 ASP A C 1
ATOM 677 O O . ASP A 1 95 ? 20.064 7.110 -0.501 1.00 91.75 95 ASP A O 1
ATOM 681 N N . VAL A 1 96 ? 21.909 5.930 -0.999 1.00 92.25 96 VAL A N 1
ATOM 682 C CA . VAL A 1 96 ? 21.254 4.618 -1.055 1.00 92.25 96 VAL A CA 1
ATOM 683 C C . VAL A 1 96 ? 20.692 4.242 0.313 1.00 92.25 96 VAL A C 1
ATOM 685 O O . VAL A 1 96 ? 19.539 3.814 0.411 1.00 92.25 96 VAL A O 1
ATOM 688 N N . SER A 1 97 ? 21.479 4.437 1.371 1.00 93.75 97 SER A N 1
ATOM 689 C CA . SER A 1 97 ? 21.108 4.053 2.737 1.00 93.75 97 SER A CA 1
ATOM 690 C C . SER A 1 97 ? 19.965 4.906 3.292 1.00 93.75 97 SER A C 1
ATOM 692 O O . SER A 1 97 ? 19.023 4.377 3.891 1.00 93.75 97 SER A O 1
ATOM 694 N N . VAL A 1 98 ? 20.001 6.221 3.052 1.00 95.12 98 VAL A N 1
ATOM 695 C CA . VAL A 1 98 ? 18.918 7.134 3.445 1.00 95.12 98 VAL A CA 1
ATOM 696 C C . VAL A 1 98 ? 17.646 6.813 2.665 1.00 95.12 98 VAL A C 1
ATOM 698 O O . VAL A 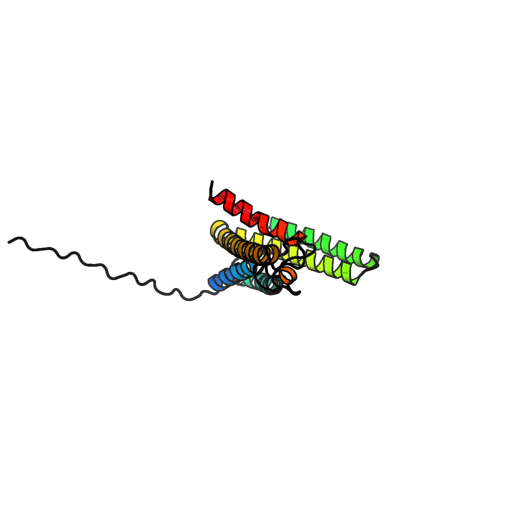1 98 ? 16.586 6.692 3.278 1.00 95.12 98 VAL A O 1
ATOM 701 N N . ARG A 1 99 ? 17.735 6.591 1.345 1.00 93.88 99 ARG A N 1
ATOM 702 C CA . ARG A 1 99 ? 16.571 6.211 0.528 1.00 93.88 99 ARG A CA 1
ATOM 703 C C . ARG A 1 99 ? 15.953 4.897 0.997 1.00 93.88 99 ARG A C 1
ATOM 705 O O . ARG A 1 99 ? 14.738 4.829 1.157 1.00 93.88 99 ARG A O 1
ATOM 712 N N . HIS A 1 100 ? 16.771 3.876 1.255 1.00 93.50 100 HIS A N 1
ATOM 713 C CA . HIS A 1 100 ? 16.298 2.597 1.787 1.00 93.50 100 HIS A CA 1
ATOM 714 C C . HIS A 1 100 ? 15.548 2.788 3.112 1.00 93.50 100 HIS A C 1
ATOM 716 O O . HIS A 1 100 ? 14.433 2.297 3.273 1.00 93.50 100 HIS A O 1
ATOM 722 N N . THR A 1 101 ? 16.117 3.568 4.031 1.00 95.62 101 THR A N 1
ATOM 723 C CA . THR A 1 101 ? 15.500 3.830 5.337 1.00 95.62 101 THR A CA 1
ATOM 724 C C . THR A 1 101 ? 14.194 4.621 5.213 1.00 95.62 101 THR A C 1
ATOM 726 O O . THR A 1 101 ? 13.213 4.299 5.883 1.00 95.62 101 THR A O 1
ATOM 729 N N . ALA A 1 102 ? 14.140 5.610 4.317 1.00 94.69 102 ALA A N 1
ATOM 730 C CA . ALA A 1 102 ? 12.931 6.384 4.044 1.00 94.69 102 ALA A CA 1
ATOM 731 C C . ALA A 1 102 ? 11.795 5.505 3.490 1.00 94.69 102 ALA A C 1
ATOM 733 O O . ALA A 1 102 ? 10.663 5.596 3.969 1.00 94.69 102 ALA A O 1
ATOM 734 N N . ILE A 1 103 ? 12.103 4.608 2.545 1.00 94.50 103 ILE A N 1
ATOM 735 C CA . ILE A 1 103 ? 11.139 3.631 2.014 1.00 94.50 103 ILE A CA 1
ATOM 736 C C . ILE A 1 103 ? 10.645 2.708 3.136 1.00 94.50 103 ILE A C 1
ATOM 738 O O . ILE A 1 103 ? 9.443 2.488 3.260 1.00 94.50 103 ILE A O 1
ATOM 742 N N . THR A 1 104 ? 11.533 2.227 4.010 1.00 95.62 104 THR A N 1
ATOM 743 C CA . THR A 1 104 ? 11.156 1.378 5.154 1.00 95.62 104 THR A CA 1
ATOM 744 C C . THR A 1 104 ? 10.199 2.085 6.118 1.00 95.62 104 THR A C 1
ATOM 746 O O . THR A 1 104 ? 9.202 1.494 6.544 1.00 95.62 104 THR A O 1
ATOM 749 N N . ILE A 1 105 ? 10.438 3.361 6.433 1.00 96.69 105 ILE A N 1
ATOM 750 C CA . ILE A 1 105 ? 9.531 4.157 7.277 1.00 96.69 105 ILE A CA 1
ATOM 751 C C . ILE A 1 105 ? 8.170 4.332 6.589 1.00 96.69 105 ILE A C 1
ATOM 753 O O . ILE A 1 105 ? 7.132 4.117 7.218 1.00 96.69 105 ILE A O 1
ATOM 757 N N . PHE A 1 106 ? 8.161 4.654 5.293 1.00 95.88 106 PHE A N 1
ATOM 758 C CA . PHE A 1 106 ? 6.933 4.767 4.504 1.00 95.88 106 PHE A CA 1
ATOM 759 C C . PHE A 1 106 ? 6.114 3.465 4.507 1.00 95.88 106 PHE A C 1
ATOM 761 O O . PHE A 1 106 ? 4.905 3.493 4.763 1.00 95.88 106 PHE A O 1
ATOM 768 N N . LEU A 1 107 ? 6.760 2.316 4.295 1.00 95.94 107 LEU A N 1
ATOM 769 C CA . LEU A 1 107 ? 6.111 1.003 4.343 1.00 95.94 107 LEU A CA 1
ATOM 770 C C . LEU A 1 107 ? 5.558 0.690 5.738 1.00 95.94 107 LEU A C 1
ATOM 772 O O . LEU A 1 107 ? 4.452 0.164 5.856 1.00 95.94 107 LEU A O 1
ATOM 776 N N . SER A 1 108 ? 6.280 1.069 6.794 1.00 97.75 108 SER A N 1
ATOM 777 C CA . SER A 1 108 ? 5.847 0.870 8.183 1.00 97.75 108 SER A CA 1
ATOM 778 C C . SER A 1 108 ? 4.585 1.675 8.511 1.00 97.75 108 SER A C 1
ATOM 780 O O . SER A 1 108 ? 3.642 1.147 9.103 1.00 97.75 108 SER A O 1
ATOM 782 N N . ILE A 1 109 ? 4.527 2.937 8.070 1.00 98.12 109 ILE A N 1
ATOM 783 C CA . ILE A 1 109 ? 3.336 3.790 8.207 1.00 98.12 109 ILE A CA 1
ATOM 784 C C . ILE A 1 109 ? 2.171 3.211 7.397 1.00 98.12 109 ILE A C 1
ATOM 786 O O . ILE A 1 109 ? 1.057 3.101 7.912 1.00 98.12 109 ILE A O 1
ATOM 790 N N . SER A 1 110 ? 2.430 2.790 6.157 1.00 97.56 110 SER A N 1
ATOM 791 C CA . SER A 1 110 ? 1.423 2.181 5.279 1.00 97.56 110 SER A CA 1
ATOM 792 C C . SER A 1 110 ? 0.838 0.902 5.887 1.00 97.56 110 SER A C 1
ATOM 794 O O . SER A 1 110 ? -0.379 0.723 5.900 1.00 97.56 110 SER A O 1
ATOM 796 N N . ALA A 1 111 ? 1.676 0.040 6.472 1.00 97.31 111 ALA A N 1
ATOM 797 C CA . ALA A 1 111 ? 1.237 -1.176 7.156 1.00 97.31 111 ALA A CA 1
ATOM 798 C C . ALA A 1 111 ? 0.312 -0.866 8.344 1.00 97.31 111 ALA A C 1
ATOM 800 O O . ALA A 1 111 ? -0.740 -1.490 8.501 1.00 97.31 111 ALA A O 1
ATOM 801 N N . VAL A 1 112 ? 0.663 0.137 9.154 1.00 98.19 112 VAL A N 1
ATOM 802 C CA . VAL A 1 112 ? -0.155 0.588 10.291 1.00 98.19 112 VAL A CA 1
ATOM 803 C C . VAL A 1 112 ? -1.480 1.177 9.823 1.00 98.19 112 VAL A C 1
ATOM 805 O O . VAL A 1 112 ? -2.516 0.878 10.419 1.00 98.19 112 VAL A O 1
ATOM 808 N N . LEU A 1 113 ? -1.468 1.970 8.749 1.00 98.25 113 LEU A N 1
ATOM 809 C CA . LEU A 1 113 ? -2.677 2.525 8.147 1.00 98.25 113 LEU A CA 1
ATOM 810 C C . LEU A 1 113 ? -3.619 1.413 7.681 1.00 98.25 113 LEU A C 1
ATOM 812 O O . LEU A 1 113 ? -4.792 1.418 8.051 1.00 98.25 113 LEU A O 1
ATOM 816 N N . VAL A 1 114 ? -3.110 0.448 6.910 1.00 97.69 114 VAL A N 1
ATOM 817 C CA . VAL A 1 114 ? -3.897 -0.685 6.404 1.00 97.69 114 VAL A CA 1
ATOM 818 C C . VAL A 1 114 ? -4.460 -1.511 7.562 1.00 97.69 114 VAL A C 1
ATOM 820 O O . VAL A 1 114 ? -5.646 -1.838 7.560 1.00 97.69 114 VAL A O 1
ATOM 823 N N . ALA A 1 115 ? -3.667 -1.786 8.598 1.00 98.00 115 ALA A N 1
ATOM 824 C CA . ALA A 1 115 ? -4.140 -2.517 9.771 1.00 98.00 115 ALA A CA 1
ATOM 825 C C . ALA A 1 115 ? -5.208 -1.737 10.565 1.00 98.00 115 ALA A C 1
ATOM 827 O O . ALA A 1 115 ? -6.212 -2.313 10.993 1.00 98.00 115 ALA A O 1
ATOM 828 N N . ALA A 1 116 ? -5.037 -0.422 10.732 1.00 98.31 116 ALA A N 1
ATOM 829 C CA . ALA A 1 116 ? -6.018 0.446 11.383 1.00 98.31 116 ALA A CA 1
ATOM 830 C C . ALA A 1 116 ? -7.310 0.573 10.558 1.00 98.31 116 ALA A C 1
ATOM 832 O O . ALA A 1 116 ? -8.402 0.641 11.129 1.00 98.31 116 ALA A O 1
ATOM 833 N N . PHE A 1 117 ? -7.195 0.577 9.229 1.00 98.44 117 PHE A N 1
ATOM 834 C CA . PHE A 1 117 ? -8.315 0.526 8.296 1.00 98.44 117 PHE A CA 1
ATOM 835 C C . PHE A 1 117 ? -9.071 -0.795 8.446 1.00 98.44 117 PHE A C 1
ATOM 837 O O . PHE A 1 117 ? -10.258 -0.768 8.758 1.00 98.44 117 PHE A O 1
ATOM 844 N N . VAL A 1 118 ? -8.405 -1.950 8.348 1.00 98.12 118 VAL A N 1
ATOM 845 C CA . VAL A 1 118 ? -9.040 -3.268 8.547 1.00 98.12 118 VAL A CA 1
ATOM 846 C C . VAL A 1 118 ? -9.725 -3.350 9.911 1.00 98.12 118 VAL A C 1
ATOM 848 O O . VAL A 1 118 ? -10.884 -3.746 9.989 1.00 98.12 118 VAL A O 1
ATOM 851 N N . ARG A 1 119 ? -9.081 -2.884 10.986 1.00 97.88 119 ARG A N 1
ATOM 852 C CA . ARG A 1 119 ? -9.669 -2.886 12.335 1.00 97.88 119 ARG A CA 1
ATOM 853 C C . ARG A 1 119 ? -11.010 -2.143 12.425 1.00 97.88 119 ARG A C 1
ATOM 855 O O . ARG A 1 119 ? -11.847 -2.536 13.232 1.00 97.88 119 ARG A O 1
ATOM 862 N N . LYS A 1 120 ? -11.221 -1.081 11.636 1.00 97.25 120 LYS A N 1
ATOM 863 C CA . LYS A 1 120 ? -12.461 -0.284 11.659 1.00 97.25 120 LYS A CA 1
ATOM 864 C C . LYS A 1 120 ? -13.681 -1.089 11.205 1.00 97.25 120 LYS A C 1
ATOM 866 O O . LYS A 1 120 ? -14.755 -0.936 11.779 1.00 97.25 120 LYS A O 1
ATOM 871 N N . ASN A 1 121 ? -13.528 -1.894 10.157 1.00 97.19 121 ASN A N 1
ATOM 872 C CA . ASN A 1 121 ? -14.578 -2.763 9.630 1.00 97.19 121 ASN A CA 1
ATOM 873 C C . ASN A 1 121 ? -13.925 -3.989 8.967 1.00 97.19 121 ASN A C 1
ATOM 875 O O . ASN A 1 121 ? -13.686 -3.962 7.755 1.00 97.19 121 ASN A O 1
ATOM 879 N N . PRO A 1 122 ? -13.610 -5.039 9.752 1.00 97.06 122 PRO A N 1
ATOM 880 C CA . PRO A 1 122 ? -12.768 -6.143 9.298 1.00 97.06 122 PRO A CA 1
ATOM 881 C C . PRO A 1 122 ? -13.268 -6.807 8.022 1.00 97.06 122 PRO A C 1
ATOM 883 O O . PRO A 1 122 ? -12.502 -6.952 7.075 1.00 97.06 122 PRO A O 1
ATOM 886 N N . GLU A 1 123 ? -14.554 -7.138 7.946 1.00 96.00 123 GLU A N 1
ATOM 887 C CA . GLU A 1 123 ? -15.121 -7.831 6.787 1.00 96.00 123 GLU A CA 1
ATOM 888 C C . GLU A 1 123 ? -15.111 -6.953 5.531 1.00 96.00 123 GLU A C 1
ATOM 890 O O . GLU A 1 123 ? -14.552 -7.327 4.495 1.00 96.00 123 GLU A O 1
ATOM 895 N N . ARG A 1 124 ? -15.692 -5.747 5.614 1.00 96.38 124 ARG A N 1
ATOM 896 C CA . ARG A 1 124 ? -15.852 -4.873 4.445 1.00 96.38 124 ARG A CA 1
ATOM 897 C C . ARG A 1 124 ? -14.508 -4.391 3.911 1.00 96.38 124 ARG A C 1
ATOM 899 O O . ARG A 1 124 ? -14.301 -4.369 2.700 1.00 96.38 124 ARG A O 1
ATOM 906 N N . HIS A 1 125 ? -13.613 -3.972 4.800 1.00 97.31 125 HIS A N 1
ATOM 907 C CA . HIS A 1 125 ? -12.334 -3.384 4.414 1.00 97.31 125 HIS A CA 1
ATOM 908 C C . HIS A 1 125 ? -11.355 -4.443 3.902 1.00 97.31 125 HIS A C 1
ATOM 910 O O . HIS A 1 125 ? -10.680 -4.198 2.902 1.00 97.31 125 HIS A O 1
ATOM 916 N N . THR A 1 126 ? -11.345 -5.644 4.494 1.00 96.44 126 THR A N 1
ATOM 917 C CA . THR A 1 126 ? -10.555 -6.768 3.962 1.00 96.44 126 THR A CA 1
ATOM 918 C C . THR A 1 126 ? -11.016 -7.139 2.559 1.00 96.44 126 THR A C 1
ATOM 920 O O . THR A 1 126 ? -10.184 -7.305 1.672 1.00 96.44 126 THR A O 1
ATOM 923 N N . ARG A 1 127 ? -12.333 -7.178 2.306 1.00 95.88 127 ARG A N 1
ATOM 924 C CA . ARG A 1 127 ? -12.866 -7.454 0.963 1.00 95.88 127 ARG A CA 1
ATOM 925 C C . ARG A 1 127 ? -12.399 -6.431 -0.076 1.00 95.88 127 ARG A C 1
ATOM 927 O O . ARG A 1 127 ? -12.088 -6.807 -1.204 1.00 95.88 127 ARG A O 1
ATOM 934 N N . ILE A 1 128 ? -12.322 -5.152 0.294 1.00 97.38 128 ILE A N 1
ATOM 935 C CA . ILE A 1 128 ? -11.805 -4.087 -0.581 1.00 97.38 128 ILE A CA 1
ATOM 936 C C . ILE A 1 128 ? -10.323 -4.313 -0.898 1.00 97.38 128 ILE A C 1
ATOM 938 O O . ILE A 1 128 ? -9.944 -4.276 -2.065 1.00 97.38 128 ILE A O 1
ATOM 942 N N . ILE A 1 129 ? -9.505 -4.592 0.120 1.00 96.75 129 ILE A N 1
ATOM 943 C CA . ILE A 1 129 ? -8.067 -4.837 -0.057 1.00 96.75 129 ILE A CA 1
ATOM 944 C C . ILE A 1 129 ? -7.839 -6.052 -0.954 1.00 96.75 129 ILE A C 1
ATOM 946 O O . ILE A 1 129 ? -7.134 -5.955 -1.953 1.00 96.75 129 ILE A O 1
ATOM 950 N N . VAL A 1 130 ? -8.470 -7.181 -0.627 1.00 95.94 130 VAL A N 1
ATOM 951 C CA . VAL A 1 130 ? -8.300 -8.431 -1.369 1.00 95.94 130 VAL A CA 1
ATOM 952 C C . VAL A 1 130 ? -8.795 -8.292 -2.804 1.00 95.94 130 VAL A C 1
ATOM 954 O O . VAL A 1 130 ? -8.087 -8.692 -3.717 1.00 95.94 130 VAL A O 1
ATOM 957 N N . SER A 1 131 ? -9.964 -7.686 -3.038 1.00 96.56 131 SER A N 1
ATOM 958 C CA . SER A 1 131 ? -10.460 -7.484 -4.409 1.00 96.56 131 SER A CA 1
ATOM 959 C C . SER A 1 131 ? -9.549 -6.578 -5.244 1.00 96.56 131 SER A C 1
ATOM 961 O O . SER A 1 131 ? -9.340 -6.862 -6.421 1.00 96.56 131 SER A O 1
ATOM 963 N N . GLY A 1 132 ? -8.965 -5.531 -4.651 1.00 96.81 132 GLY A N 1
ATOM 964 C CA . GLY A 1 132 ? -7.961 -4.697 -5.318 1.00 96.81 132 GLY A CA 1
ATOM 965 C C . GLY A 1 132 ? -6.677 -5.472 -5.632 1.00 96.81 132 GLY A C 1
ATOM 966 O O . GLY A 1 132 ? -6.188 -5.422 -6.758 1.00 96.81 132 GLY A O 1
ATOM 967 N N . LEU A 1 133 ? -6.168 -6.253 -4.673 1.00 96.00 133 LEU A N 1
ATOM 968 C CA . LEU A 1 133 ? -4.979 -7.095 -4.859 1.00 96.00 133 LEU A CA 1
ATOM 969 C C . LEU A 1 133 ? -5.192 -8.202 -5.898 1.00 96.00 133 LEU A C 1
ATOM 971 O O . LEU A 1 133 ? -4.287 -8.475 -6.686 1.00 96.00 133 LEU A O 1
ATOM 975 N N . LEU A 1 134 ? -6.375 -8.820 -5.932 1.00 96.50 134 LEU A N 1
ATOM 976 C CA . LEU A 1 134 ? -6.754 -9.798 -6.953 1.00 96.50 134 LEU A CA 1
ATOM 977 C C . LEU A 1 134 ? -6.726 -9.169 -8.342 1.00 96.50 134 LEU A C 1
ATOM 979 O O . LEU A 1 134 ? -6.130 -9.740 -9.252 1.00 96.50 134 LEU A O 1
ATOM 983 N N . PHE A 1 135 ? -7.322 -7.984 -8.498 1.00 96.94 135 PHE A N 1
ATOM 984 C CA . PHE A 1 135 ? -7.297 -7.257 -9.764 1.00 96.94 135 PHE A CA 1
ATOM 985 C C . PHE A 1 135 ? -5.861 -6.930 -10.194 1.00 96.94 135 PHE A C 1
ATOM 987 O O . PHE A 1 135 ? -5.470 -7.225 -11.323 1.00 96.94 135 PHE A O 1
ATOM 994 N N . ALA A 1 136 ? -5.052 -6.384 -9.281 1.00 96.25 136 ALA A N 1
ATOM 995 C CA . ALA A 1 136 ? -3.661 -6.039 -9.558 1.00 96.25 136 ALA A CA 1
ATOM 996 C C . ALA A 1 136 ? -2.825 -7.273 -9.939 1.00 96.25 136 ALA A C 1
ATOM 998 O O . ALA A 1 136 ? -2.026 -7.216 -10.876 1.00 96.25 136 ALA A O 1
ATOM 999 N N . SER A 1 137 ? -3.039 -8.395 -9.245 1.00 95.88 137 SER A N 1
ATOM 1000 C CA . SER A 1 137 ? -2.366 -9.673 -9.510 1.00 95.88 137 SER A CA 1
ATOM 1001 C C . SER A 1 137 ? -2.785 -10.264 -10.846 1.00 95.88 137 SER A C 1
ATOM 1003 O O . SER A 1 137 ? -1.929 -10.699 -11.611 1.00 95.88 137 SER A O 1
ATOM 1005 N N . LEU A 1 138 ? -4.079 -10.228 -11.171 1.00 95.62 138 LEU A N 1
ATOM 1006 C CA . LEU A 1 138 ? -4.583 -10.672 -12.465 1.00 95.62 138 LEU A CA 1
ATOM 1007 C C . LEU A 1 138 ? -3.958 -9.854 -13.598 1.00 95.62 138 LEU A C 1
ATOM 1009 O O . LEU A 1 138 ? -3.451 -10.429 -14.558 1.00 95.62 138 LEU A O 1
ATOM 1013 N N . LEU A 1 139 ? -3.917 -8.527 -13.458 1.00 94.94 139 LEU A N 1
ATOM 1014 C CA . LEU A 1 139 ? -3.269 -7.647 -14.428 1.00 94.94 139 LEU A CA 1
ATOM 1015 C C . LEU A 1 139 ? -1.777 -7.985 -14.594 1.00 94.94 139 LEU A C 1
ATOM 1017 O O . LEU A 1 139 ? -1.289 -8.090 -15.721 1.00 94.94 139 LEU A O 1
ATOM 1021 N N . ALA A 1 140 ? -1.057 -8.202 -13.490 1.00 94.25 140 ALA A N 1
ATOM 1022 C CA . ALA A 1 140 ? 0.359 -8.562 -13.517 1.00 94.25 140 ALA A CA 1
ATOM 1023 C C . ALA A 1 140 ? 0.607 -9.916 -14.203 1.00 94.25 140 ALA A C 1
ATOM 1025 O O . ALA A 1 140 ? 1.546 -10.047 -14.986 1.00 94.25 140 ALA A O 1
ATOM 1026 N N . VAL A 1 141 ? -0.232 -10.919 -13.929 1.00 94.75 141 VAL A N 1
ATOM 1027 C CA . VAL A 1 141 ? -0.122 -12.257 -14.527 1.00 94.75 141 VAL A CA 1
ATOM 1028 C C . VAL A 1 141 ? -0.447 -12.216 -16.017 1.00 94.75 141 VAL A C 1
ATOM 1030 O O . VAL A 1 141 ? 0.308 -12.779 -16.803 1.00 94.75 141 VAL A O 1
ATOM 1033 N N . LEU A 1 142 ? -1.516 -11.523 -16.424 1.00 94.69 142 LEU A N 1
ATOM 1034 C CA . LEU A 1 142 ? -1.900 -11.404 -17.835 1.00 94.69 142 LEU A CA 1
ATOM 1035 C C . LEU A 1 142 ? -0.826 -10.683 -18.656 1.00 94.69 142 LEU A C 1
ATOM 1037 O O . LEU A 1 142 ? -0.433 -11.166 -19.714 1.00 94.69 142 LEU A O 1
ATOM 1041 N N . THR A 1 143 ? -0.306 -9.563 -18.151 1.00 93.06 143 THR A N 1
ATOM 1042 C CA . THR A 1 143 ? 0.782 -8.824 -18.816 1.00 93.06 143 THR A CA 1
ATOM 1043 C C . THR A 1 143 ? 2.088 -9.619 -18.829 1.00 93.06 143 THR A C 1
ATOM 1045 O O . THR A 1 143 ? 2.757 -9.693 -19.858 1.00 93.06 143 THR A O 1
ATOM 1048 N N . GLY A 1 144 ? 2.428 -10.284 -17.721 1.00 92.06 144 GLY A N 1
ATOM 1049 C CA . GLY A 1 144 ? 3.580 -11.179 -17.643 1.00 92.06 144 GLY A CA 1
ATOM 1050 C C . GLY A 1 144 ? 3.487 -12.344 -18.630 1.00 92.06 144 GLY A C 1
ATOM 1051 O O . GLY A 1 144 ? 4.481 -12.664 -19.277 1.00 92.06 144 GLY A O 1
ATOM 1052 N N . ALA A 1 145 ? 2.306 -12.952 -18.782 1.00 93.31 145 ALA A N 1
ATOM 1053 C CA . ALA A 1 145 ? 2.059 -14.036 -19.734 1.00 93.31 145 ALA A CA 1
ATOM 1054 C C . ALA A 1 145 ? 2.156 -13.542 -21.178 1.00 93.31 145 ALA A C 1
ATOM 1056 O O . ALA A 1 145 ? 2.833 -14.175 -21.987 1.00 93.31 145 ALA A O 1
ATOM 1057 N N . ALA A 1 146 ? 1.568 -12.380 -21.472 1.00 93.06 146 ALA A N 1
ATOM 1058 C CA . ALA A 1 146 ? 1.658 -11.757 -22.787 1.00 93.06 146 ALA A CA 1
ATOM 1059 C C . ALA A 1 146 ? 3.111 -11.510 -23.216 1.00 93.06 146 ALA A C 1
ATOM 1061 O O . ALA A 1 146 ? 3.452 -11.774 -24.366 1.00 93.06 146 ALA A O 1
ATOM 1062 N N . GLY A 1 147 ? 3.982 -11.061 -22.305 1.00 91.81 147 GLY A N 1
ATOM 1063 C CA . GLY A 1 147 ? 5.406 -10.916 -22.619 1.00 91.81 147 GLY A CA 1
ATOM 1064 C C . GLY A 1 147 ? 6.173 -12.230 -22.682 1.00 91.81 147 GLY A C 1
ATOM 1065 O O . GLY A 1 147 ? 7.033 -12.393 -23.542 1.00 91.81 147 GLY A O 1
ATOM 1066 N N . TYR A 1 148 ? 5.878 -13.183 -21.797 1.00 91.31 148 TYR A N 1
ATOM 1067 C CA . TYR A 1 148 ? 6.603 -14.455 -21.759 1.00 91.31 148 TYR A CA 1
ATOM 1068 C C . TYR A 1 148 ? 6.386 -15.300 -23.013 1.00 91.31 148 TYR A C 1
ATOM 1070 O O . TYR A 1 148 ? 7.340 -15.868 -23.535 1.00 91.31 148 TYR A O 1
ATOM 1078 N N . PHE A 1 149 ? 5.152 -15.334 -23.519 1.00 93.50 149 PHE A N 1
ATOM 1079 C CA . PHE A 1 149 ? 4.807 -16.029 -24.762 1.00 93.50 149 PHE A CA 1
ATOM 1080 C C . PHE A 1 149 ? 4.966 -15.159 -26.014 1.00 93.50 149 PHE A C 1
ATOM 1082 O O . PHE A 1 149 ? 4.599 -15.606 -27.095 1.00 93.50 149 PHE A O 1
ATOM 1089 N N . ASP A 1 150 ? 5.476 -13.932 -25.863 1.00 90.25 150 ASP A N 1
ATOM 1090 C CA . ASP A 1 150 ? 5.642 -12.948 -26.938 1.00 90.25 150 ASP A CA 1
ATOM 1091 C C . ASP A 1 150 ? 4.375 -12.788 -27.805 1.00 90.25 150 ASP A C 1
ATOM 1093 O O . ASP A 1 150 ? 4.395 -12.834 -29.031 1.00 90.25 150 ASP A O 1
ATOM 1097 N N . MET A 1 151 ? 3.224 -12.637 -27.139 1.00 90.44 151 MET A N 1
ATOM 1098 C CA . MET A 1 151 ? 1.904 -12.645 -27.788 1.00 90.44 151 MET A CA 1
ATOM 1099 C C . MET A 1 151 ? 1.661 -11.432 -28.699 1.00 90.44 151 MET A C 1
ATOM 1101 O O . MET A 1 151 ? 0.771 -11.467 -29.547 1.00 90.44 151 MET A O 1
ATOM 1105 N N . VAL A 1 152 ? 2.403 -10.342 -28.493 1.00 89.31 152 VAL A N 1
ATOM 1106 C CA . VAL A 1 152 ? 2.298 -9.082 -29.242 1.00 89.31 152 VAL A CA 1
ATOM 1107 C C . VAL A 1 152 ? 3.715 -8.548 -29.471 1.00 89.31 152 VAL A C 1
ATOM 1109 O O . VAL A 1 152 ? 4.527 -8.634 -28.548 1.00 89.31 152 VAL A O 1
ATOM 1112 N N . PRO A 1 153 ? 4.026 -7.951 -30.638 1.00 88.19 153 PRO A N 1
ATOM 1113 C CA . PRO A 1 153 ? 5.348 -7.387 -30.896 1.00 88.19 153 PRO A CA 1
ATOM 1114 C C . PRO A 1 153 ? 5.809 -6.428 -29.787 1.00 88.19 153 PRO A C 1
ATOM 1116 O O . PRO A 1 153 ? 5.090 -5.497 -29.421 1.00 88.19 153 PRO A O 1
ATOM 1119 N N . GLY A 1 154 ? 7.007 -6.663 -29.243 1.00 86.88 154 GLY A N 1
ATOM 1120 C CA . GLY A 1 154 ? 7.601 -5.859 -28.165 1.00 86.88 154 GLY A CA 1
ATOM 1121 C C . GLY A 1 154 ? 7.122 -6.212 -26.750 1.00 86.88 154 GLY A C 1
ATOM 1122 O O . GLY A 1 154 ? 7.650 -5.675 -25.774 1.00 86.88 154 GLY A O 1
ATOM 1123 N N . ALA A 1 155 ? 6.167 -7.136 -26.591 1.00 86.50 155 ALA A N 1
ATOM 1124 C CA . ALA A 1 155 ? 5.683 -7.551 -25.274 1.00 86.50 155 ALA A CA 1
ATOM 1125 C C . ALA A 1 155 ? 6.773 -8.253 -24.451 1.00 86.50 155 ALA A C 1
ATOM 1127 O O . ALA A 1 155 ? 6.832 -8.064 -23.232 1.00 86.50 155 ALA A O 1
ATOM 1128 N N . ASN A 1 156 ? 7.653 -9.032 -25.091 1.00 89.31 156 ASN A N 1
ATOM 1129 C CA . ASN A 1 156 ? 8.747 -9.703 -24.396 1.00 89.31 156 ASN A CA 1
ATOM 1130 C C . ASN A 1 156 ? 9.697 -8.709 -23.709 1.00 89.31 156 ASN A C 1
ATOM 1132 O O . ASN A 1 156 ? 9.952 -8.834 -22.511 1.00 89.31 156 ASN A O 1
ATOM 1136 N N . GLU A 1 157 ? 10.138 -7.669 -24.416 1.00 87.06 157 GLU A N 1
ATOM 1137 C CA . GLU A 1 157 ? 11.025 -6.628 -23.873 1.00 87.06 157 GLU A CA 1
ATOM 1138 C C . GLU A 1 157 ? 10.348 -5.818 -22.749 1.00 87.06 157 GLU A C 1
ATOM 1140 O O . GLU A 1 157 ? 10.973 -5.423 -21.754 1.00 87.06 157 GLU A O 1
ATOM 1145 N N . LEU A 1 158 ? 9.035 -5.604 -22.872 1.00 86.75 158 LEU A N 1
ATOM 1146 C CA . LEU A 1 158 ? 8.251 -4.808 -21.929 1.00 86.75 158 LEU A CA 1
ATOM 1147 C C . LEU A 1 158 ? 7.858 -5.556 -20.648 1.00 86.75 158 LEU A C 1
ATOM 1149 O O . LEU A 1 158 ? 7.813 -4.924 -19.593 1.00 86.75 158 LEU A O 1
ATOM 1153 N N . PHE A 1 159 ? 7.586 -6.863 -20.697 1.00 91.19 159 PHE A N 1
ATOM 1154 C CA . PHE A 1 159 ? 7.053 -7.614 -19.544 1.00 91.19 159 PHE A CA 1
ATOM 1155 C C . PHE A 1 159 ? 7.907 -8.805 -19.102 1.00 91.19 159 PHE A C 1
ATOM 1157 O O . PHE A 1 159 ? 7.546 -9.504 -18.145 1.00 91.19 159 PHE A O 1
ATOM 1164 N N . THR A 1 160 ? 9.065 -9.021 -19.726 1.00 89.50 160 THR A N 1
ATOM 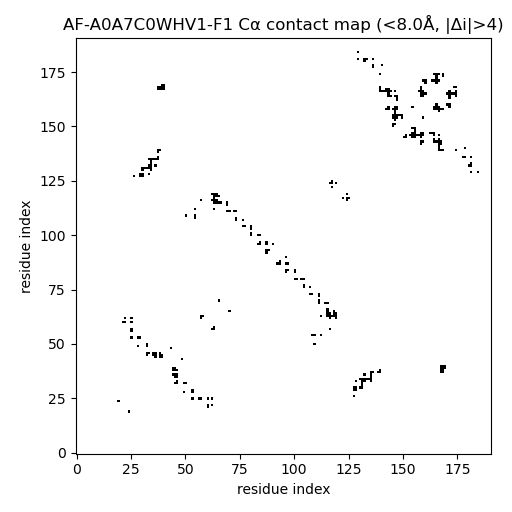1165 C CA . THR A 1 160 ? 10.064 -9.989 -19.260 1.00 89.50 160 THR A CA 1
ATOM 1166 C C . THR A 1 160 ? 11.391 -9.307 -18.936 1.00 89.50 160 THR A C 1
ATOM 1168 O O . THR A 1 160 ? 11.641 -8.157 -19.304 1.00 89.50 160 THR A O 1
ATOM 1171 N N . LYS A 1 161 ? 12.223 -9.985 -18.144 1.00 90.38 161 LYS A N 1
ATOM 1172 C CA . LYS A 1 161 ? 13.618 -9.605 -17.889 1.00 90.38 161 LYS A CA 1
ATOM 1173 C C . LYS A 1 161 ? 14.400 -10.846 -17.486 1.00 90.38 161 LYS A C 1
ATOM 1175 O O . LYS A 1 161 ? 13.922 -11.634 -16.673 1.00 90.38 161 LYS A O 1
ATOM 1180 N N . TYR A 1 162 ? 15.586 -11.029 -18.065 1.00 89.75 162 TYR A N 1
ATOM 1181 C CA . TYR A 1 162 ? 16.408 -12.237 -17.885 1.00 89.75 162 TYR A CA 1
ATOM 1182 C C . TYR A 1 162 ? 15.653 -13.543 -18.209 1.00 89.75 162 TYR A C 1
ATOM 1184 O O . TYR A 1 162 ? 15.800 -14.536 -17.503 1.00 89.75 162 TYR A O 1
ATOM 1192 N N . GLY A 1 163 ? 14.777 -13.523 -19.223 1.00 86.25 163 GLY A N 1
ATOM 1193 C CA . GLY A 1 163 ? 13.944 -14.676 -19.594 1.00 86.25 163 GLY A CA 1
ATOM 1194 C C . GLY A 1 163 ? 12.858 -15.039 -18.572 1.00 86.25 163 GLY A C 1
ATOM 1195 O O . GLY A 1 163 ? 12.244 -16.096 -18.676 1.00 86.25 163 GLY A O 1
ATOM 1196 N N . ARG A 1 164 ? 12.614 -14.186 -17.569 1.00 90.69 164 ARG A N 1
ATOM 1197 C CA . ARG A 1 164 ? 11.606 -14.391 -16.521 1.00 90.69 164 ARG A CA 1
ATOM 1198 C C . ARG A 1 164 ? 10.458 -13.407 -16.680 1.00 90.69 164 ARG A C 1
ATOM 1200 O O . ARG A 1 164 ? 10.667 -12.251 -17.048 1.00 90.69 164 ARG A O 1
ATOM 1207 N N . MET A 1 165 ? 9.255 -13.851 -16.325 1.00 90.62 165 MET A N 1
ATOM 1208 C CA . MET A 1 165 ? 8.086 -12.981 -16.198 1.00 90.62 165 MET A CA 1
ATOM 1209 C C . MET A 1 165 ? 8.354 -11.905 -15.142 1.00 90.62 165 MET A C 1
ATOM 1211 O O . MET A 1 165 ? 8.617 -12.231 -13.984 1.00 90.62 165 MET A O 1
ATOM 1215 N N . ARG A 1 166 ? 8.276 -10.629 -15.536 1.00 89.69 166 ARG A N 1
ATOM 1216 C CA . ARG A 1 166 ? 8.248 -9.495 -14.595 1.00 89.69 166 ARG A CA 1
ATOM 1217 C C . ARG A 1 166 ? 6.908 -8.765 -14.588 1.00 89.69 166 ARG A C 1
ATOM 1219 O O . ARG A 1 166 ? 6.644 -8.038 -13.640 1.00 89.69 166 ARG A O 1
ATOM 1226 N N . GLY A 1 167 ? 6.069 -8.949 -15.612 1.00 89.62 167 GLY A N 1
ATOM 1227 C CA . GLY A 1 167 ? 4.809 -8.219 -15.746 1.00 8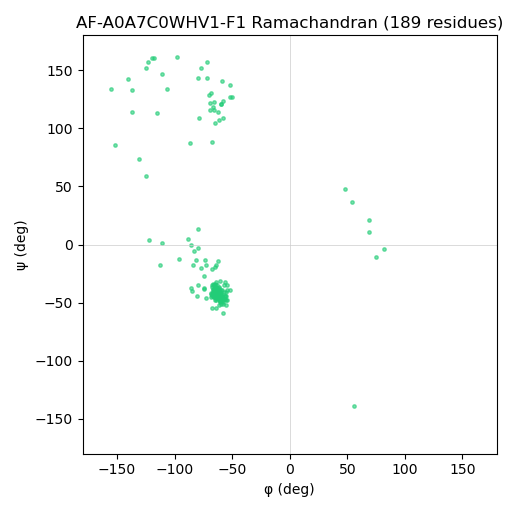9.62 167 GLY A CA 1
ATOM 1228 C C . GLY A 1 167 ? 5.049 -6.710 -15.717 1.00 89.62 167 GLY A C 1
ATOM 1229 O O . GLY A 1 167 ? 6.034 -6.214 -16.262 1.00 89.62 167 GLY A O 1
ATOM 1230 N N . THR A 1 168 ? 4.182 -5.976 -15.030 1.00 90.12 168 THR A N 1
ATOM 1231 C CA . THR A 1 168 ? 4.281 -4.520 -14.859 1.00 90.12 168 THR A CA 1
ATOM 1232 C C . THR A 1 168 ? 5.286 -4.071 -13.780 1.00 90.12 168 THR A C 1
ATOM 1234 O O . THR A 1 168 ? 5.290 -2.901 -13.399 1.00 90.12 168 THR A O 1
ATOM 1237 N N . PHE A 1 169 ? 6.158 -4.966 -13.294 1.00 90.44 169 PHE A N 1
ATOM 1238 C CA . PHE A 1 169 ? 7.217 -4.662 -12.322 1.00 90.44 169 PHE A CA 1
ATOM 1239 C C . PHE A 1 169 ? 8.579 -4.437 -12.986 1.00 90.44 169 PHE A C 1
ATOM 1241 O O . PHE A 1 169 ? 8.829 -4.889 -14.103 1.00 90.44 169 PHE A O 1
ATOM 1248 N N . LYS A 1 170 ? 9.513 -3.798 -12.269 1.00 86.81 170 LYS A N 1
ATOM 1249 C CA . LYS A 1 170 ? 10.913 -3.627 -12.713 1.00 86.81 170 LYS A CA 1
ATOM 1250 C C . LYS A 1 170 ? 11.759 -4.900 -12.614 1.00 86.81 170 LYS A C 1
ATOM 1252 O O . LYS A 1 170 ? 12.744 -5.039 -13.345 1.00 86.81 170 LYS A O 1
ATOM 1257 N N . ASP A 1 171 ? 11.405 -5.801 -11.697 1.00 87.00 171 ASP A N 1
ATOM 1258 C CA . ASP A 1 171 ? 12.192 -6.991 -11.375 1.00 87.00 171 ASP A CA 1
ATOM 1259 C C . ASP A 1 171 ? 11.301 -8.240 -11.220 1.00 87.00 171 ASP A C 1
ATOM 1261 O O . ASP A 1 171 ? 10.288 -8.187 -10.514 1.00 87.00 171 ASP A O 1
ATOM 1265 N N . PRO A 1 172 ? 11.664 -9.379 -11.842 1.00 87.69 172 PRO A N 1
ATOM 1266 C CA . PRO A 1 172 ? 10.899 -10.623 -11.740 1.00 87.69 172 PRO A CA 1
ATOM 1267 C C . PRO A 1 172 ? 10.872 -11.224 -10.322 1.00 87.69 172 PRO A C 1
ATOM 1269 O O . PRO A 1 172 ? 9.991 -12.025 -10.012 1.00 87.69 172 PRO A O 1
ATOM 1272 N N . ASN A 1 173 ? 11.803 -10.852 -9.438 1.00 91.94 173 ASN A N 1
ATOM 1273 C CA . ASN A 1 173 ? 11.799 -11.275 -8.034 1.00 91.94 173 ASN A CA 1
ATOM 1274 C C . ASN A 1 173 ? 10.709 -10.584 -7.206 1.00 91.94 173 ASN A C 1
ATOM 1276 O O . ASN A 1 173 ? 10.378 -11.077 -6.134 1.00 91.94 173 ASN A O 1
ATOM 1280 N N . VAL A 1 174 ? 10.142 -9.475 -7.691 1.00 90.56 174 VAL A N 1
ATOM 1281 C CA . VAL A 1 174 ? 9.001 -8.802 -7.048 1.00 90.56 174 VAL A CA 1
ATOM 1282 C C . VAL A 1 174 ? 7.685 -9.428 -7.505 1.00 90.56 174 VAL A C 1
ATOM 1284 O O . VAL A 1 174 ? 6.783 -9.624 -6.695 1.00 90.56 174 VAL A O 1
ATOM 1287 N N . PHE A 1 175 ? 7.605 -9.813 -8.783 1.00 90.88 175 PHE A N 1
ATOM 1288 C CA . PHE A 1 175 ? 6.420 -10.437 -9.372 1.00 90.88 175 PHE A CA 1
ATOM 1289 C C . PHE A 1 175 ? 5.973 -11.698 -8.615 1.00 90.88 175 PHE A C 1
ATOM 1291 O O . PHE A 1 175 ? 4.799 -11.825 -8.279 1.00 90.88 175 PHE A O 1
ATOM 1298 N N . GLY A 1 176 ? 6.906 -12.609 -8.312 1.00 87.69 176 GLY A N 1
ATOM 1299 C CA . GLY A 1 176 ? 6.592 -13.884 -7.656 1.00 87.69 176 GLY A CA 1
ATOM 1300 C C . GLY A 1 176 ? 5.897 -13.717 -6.297 1.00 87.69 176 GLY A C 1
ATOM 1301 O O . GLY A 1 176 ? 4.770 -14.178 -6.141 1.00 87.69 176 GLY A O 1
ATOM 1302 N N . PRO A 1 177 ? 6.514 -13.033 -5.317 1.00 92.44 177 PRO A N 1
ATOM 1303 C CA . PRO A 1 177 ? 5.890 -12.773 -4.020 1.00 92.44 177 PRO A CA 1
ATOM 1304 C C . PRO A 1 177 ? 4.599 -11.951 -4.109 1.00 92.44 177 PRO A C 1
ATOM 1306 O O . PRO A 1 177 ? 3.696 -12.157 -3.300 1.00 92.44 177 PRO A O 1
ATOM 1309 N N . PHE A 1 178 ? 4.486 -11.047 -5.088 1.00 94.12 178 PHE A N 1
ATOM 1310 C CA . PHE A 1 178 ? 3.316 -10.181 -5.240 1.00 94.12 178 PHE A CA 1
ATOM 1311 C C . PHE A 1 178 ? 2.019 -10.957 -5.510 1.00 94.12 178 PHE A C 1
ATOM 1313 O O . PHE A 1 178 ? 0.974 -10.605 -4.969 1.00 94.12 178 PHE A O 1
ATOM 1320 N N . ILE A 1 179 ? 2.076 -12.031 -6.303 1.00 93.94 179 ILE A N 1
ATOM 1321 C CA . ILE A 1 179 ? 0.882 -12.813 -6.672 1.00 93.94 179 ILE A CA 1
ATOM 1322 C C . ILE A 1 179 ? 0.452 -13.825 -5.596 1.00 93.94 179 ILE A C 1
ATOM 1324 O O . ILE A 1 179 ? -0.663 -14.343 -5.656 1.00 93.94 179 ILE A O 1
ATOM 1328 N N . VAL A 1 180 ? 1.303 -14.109 -4.600 1.00 94.50 180 VAL A N 1
ATOM 1329 C CA . VAL A 1 180 ? 1.044 -15.139 -3.575 1.00 94.50 180 VAL A CA 1
ATOM 1330 C C . VAL A 1 180 ? -0.244 -14.876 -2.781 1.00 94.50 180 VAL A C 1
ATOM 1332 O O . VAL A 1 180 ? -1.054 -15.798 -2.680 1.00 94.50 180 VAL A O 1
ATOM 1335 N N . PRO A 1 181 ? -0.511 -13.666 -2.246 1.00 92.38 181 PRO A N 1
ATOM 1336 C CA . PRO A 1 181 ? -1.735 -13.419 -1.480 1.00 92.38 181 PRO A CA 1
ATOM 1337 C C . PRO A 1 181 ? -3.009 -13.629 -2.306 1.00 92.38 181 PRO A C 1
ATOM 1339 O O . PRO A 1 181 ? -3.977 -14.205 -1.812 1.00 92.38 181 PRO A O 1
ATOM 1342 N N . ALA A 1 182 ? -2.999 -13.198 -3.571 1.00 93.69 182 ALA A N 1
ATOM 1343 C CA . ALA A 1 182 ? -4.108 -13.394 -4.499 1.00 93.69 182 ALA A CA 1
ATOM 1344 C C . ALA A 1 182 ? -4.344 -14.883 -4.789 1.00 93.69 182 ALA A C 1
ATOM 1346 O O . ALA A 1 182 ? -5.480 -15.349 -4.719 1.00 93.69 182 ALA A O 1
ATOM 1347 N N . LEU A 1 183 ? -3.272 -15.639 -5.045 1.00 93.19 183 LEU A N 1
ATOM 1348 C CA . LEU A 1 183 ? -3.343 -17.080 -5.277 1.00 93.19 183 LEU A CA 1
ATOM 1349 C C . LEU A 1 183 ? -3.925 -17.820 -4.067 1.00 93.19 183 LEU A C 1
ATOM 1351 O O . LEU A 1 183 ? -4.854 -18.611 -4.221 1.00 93.19 183 LEU A O 1
ATOM 1355 N N . LEU A 1 184 ? -3.411 -17.538 -2.866 1.00 94.56 184 LEU A N 1
ATOM 1356 C CA . LEU A 1 184 ? -3.895 -18.150 -1.627 1.00 94.56 184 LEU A CA 1
ATOM 1357 C C . LEU A 1 184 ? -5.372 -17.839 -1.385 1.00 94.56 184 LEU A C 1
ATOM 1359 O O . LEU A 1 184 ? -6.125 -18.723 -0.983 1.00 94.56 184 LEU A O 1
ATOM 1363 N N . TYR A 1 185 ? -5.798 -16.606 -1.663 1.00 93.25 185 TYR A N 1
ATOM 1364 C CA . TYR A 1 185 ? -7.200 -16.234 -1.536 1.00 93.25 185 TYR A CA 1
ATOM 1365 C C . TYR A 1 185 ? -8.094 -16.984 -2.529 1.00 93.25 185 TYR A C 1
ATOM 1367 O O . TYR A 1 185 ? -9.141 -17.487 -2.129 1.00 93.25 185 TYR A O 1
ATOM 1375 N N . CYS A 1 186 ? -7.679 -17.111 -3.794 1.00 92.50 186 CYS A N 1
ATOM 1376 C CA . CYS A 1 186 ? -8.415 -17.897 -4.786 1.00 92.50 186 CYS A CA 1
ATOM 1377 C C . CYS A 1 186 ? -8.580 -19.351 -4.330 1.00 92.50 186 CYS A C 1
ATOM 1379 O O . CYS A 1 186 ? -9.701 -19.850 -4.305 1.00 92.50 186 CYS A O 1
ATOM 1381 N N . VAL A 1 187 ? -7.493 -19.998 -3.894 1.00 94.25 187 VAL A N 1
ATOM 1382 C CA . VAL A 1 187 ? -7.535 -21.381 -3.387 1.00 94.25 187 VAL A CA 1
ATOM 1383 C C . VAL A 1 187 ? -8.472 -21.498 -2.185 1.00 94.25 187 VAL A C 1
ATOM 1385 O O . VAL A 1 187 ? -9.314 -22.389 -2.154 1.00 94.25 187 VAL A O 1
ATOM 1388 N N . HIS A 1 188 ? -8.375 -20.575 -1.226 1.00 92.50 188 HIS A N 1
ATOM 1389 C CA . HIS A 1 188 ? -9.255 -20.559 -0.059 1.00 92.50 188 HIS A CA 1
ATOM 1390 C C . HIS A 1 188 ? -10.732 -20.376 -0.434 1.00 92.50 188 HIS A C 1
ATOM 1392 O O . HIS A 1 188 ? -11.587 -20.998 0.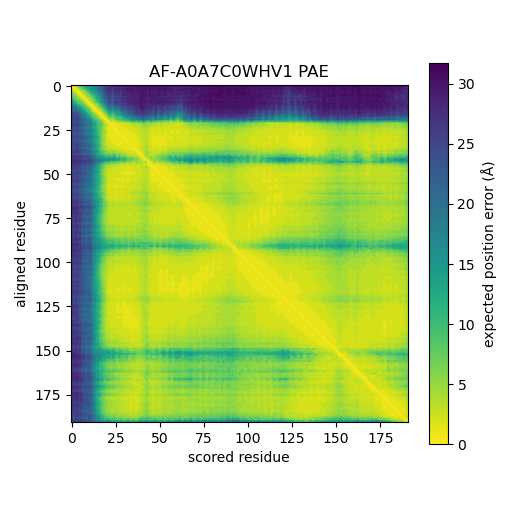176 1.00 92.50 188 HIS A O 1
ATOM 1398 N N . SER A 1 189 ? -11.037 -19.554 -1.442 1.00 88.62 189 SER A N 1
ATOM 1399 C CA . SER A 1 189 ? -12.416 -19.290 -1.878 1.00 88.62 189 SER A CA 1
ATOM 1400 C C . SER A 1 189 ? -13.080 -20.440 -2.646 1.00 88.62 189 SER A C 1
ATOM 1402 O O . SER A 1 189 ? -14.288 -20.399 -2.865 1.00 88.62 189 SER A O 1
ATOM 1404 N N . MET A 1 190 ? -12.295 -21.428 -3.085 1.00 86.94 190 MET A N 1
ATOM 1405 C CA . MET A 1 190 ? -12.772 -22.620 -3.796 1.00 86.94 190 MET A CA 1
ATOM 1406 C C . MET A 1 190 ? -12.980 -23.826 -2.866 1.00 86.94 190 MET A C 1
ATOM 1408 O O . MET A 1 190 ? -13.553 -24.819 -3.313 1.00 86.94 190 MET A O 1
ATOM 1412 N N . ALA A 1 191 ? -12.484 -23.751 -1.626 1.00 72.00 191 ALA A N 1
ATOM 1413 C CA . ALA A 1 191 ? -12.619 -24.777 -0.592 1.00 72.00 191 ALA A CA 1
ATOM 1414 C C . ALA A 1 191 ? -13.885 -24.553 0.246 1.00 72.00 191 ALA A C 1
ATOM 1416 O O . ALA A 1 191 ? -14.529 -25.567 0.593 1.00 72.00 191 ALA A O 1
#

Radius of gyration: 22.98 Å; Cα contacts (8 Å, |Δi|>4): 197; chains: 1; bounding box: 99×37×52 Å